Protein AF-A5FI92-F1 (afdb_monomer_lite)

Structure (mmCIF, N/CA/C/O backbone):
data_AF-A5FI92-F1
#
_entry.id   AF-A5FI92-F1
#
loop_
_atom_site.group_PDB
_atom_site.id
_atom_site.type_symbol
_atom_site.label_atom_id
_atom_site.label_alt_id
_atom_site.label_comp_id
_atom_site.label_asym_id
_atom_site.label_entity_id
_atom_site.label_seq_id
_atom_site.pdbx_PDB_ins_code
_atom_site.Cartn_x
_atom_site.Cartn_y
_atom_site.Cartn_z
_atom_site.occupancy
_atom_site.B_iso_or_equiv
_atom_site.auth_seq_id
_atom_site.auth_comp_id
_atom_site.auth_asym_id
_atom_site.auth_atom_id
_atom_site.pdbx_PDB_model_num
ATOM 1 N N . MET A 1 1 ? -19.859 31.439 92.663 1.00 49.75 1 MET A N 1
ATOM 2 C CA . MET A 1 1 ? -21.192 30.854 92.407 1.00 49.75 1 MET A CA 1
ATOM 3 C C . MET A 1 1 ? -21.751 30.346 93.725 1.00 49.75 1 MET A C 1
ATOM 5 O O . MET A 1 1 ? -21.109 29.515 94.350 1.00 49.75 1 MET A O 1
ATOM 9 N N . SER A 1 2 ? -22.878 30.899 94.180 1.00 52.34 2 SER A N 1
ATOM 10 C CA . S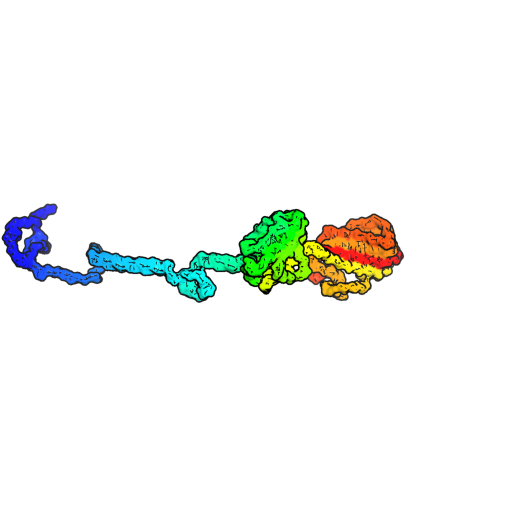ER A 1 2 ? -23.579 30.424 95.381 1.00 52.34 2 SER A CA 1
ATOM 11 C C . SER A 1 2 ? -24.293 29.112 95.050 1.00 52.34 2 SER A C 1
ATOM 13 O O . SER A 1 2 ? -25.194 29.095 94.217 1.00 52.34 2 SER A O 1
ATOM 15 N N . THR A 1 3 ? -23.882 28.008 95.669 1.00 50.97 3 THR A N 1
ATOM 16 C CA . THR A 1 3 ? -24.432 26.656 95.450 1.00 50.97 3 THR A CA 1
ATOM 17 C C . THR A 1 3 ? -25.699 26.379 96.270 1.00 50.97 3 THR A C 1
ATOM 19 O O . THR A 1 3 ? -26.139 25.235 96.366 1.00 50.97 3 THR A O 1
ATOM 22 N N . ASN A 1 4 ? -26.307 27.414 96.856 1.00 60.47 4 ASN A N 1
ATOM 23 C CA . ASN A 1 4 ? -27.417 27.256 97.799 1.00 60.47 4 ASN A CA 1
ATOM 24 C C . ASN A 1 4 ? -28.783 26.994 97.148 1.00 60.47 4 ASN A C 1
ATOM 26 O O . ASN A 1 4 ? -29.695 26.585 97.856 1.00 60.47 4 ASN A O 1
ATOM 30 N N . HIS A 1 5 ? -28.933 27.187 95.835 1.00 58.12 5 HIS A N 1
ATOM 31 C CA . HIS A 1 5 ? -30.248 27.151 95.174 1.00 58.12 5 HIS A CA 1
ATOM 32 C C . HIS A 1 5 ? -30.586 25.792 94.529 1.00 58.12 5 HIS A C 1
ATOM 34 O O . HIS A 1 5 ? -31.739 25.546 94.214 1.00 58.12 5 HIS A O 1
ATOM 40 N N . ASN A 1 6 ? -29.615 24.872 94.409 1.00 57.06 6 ASN A N 1
ATOM 41 C CA . ASN A 1 6 ? -29.772 23.596 93.688 1.00 57.06 6 ASN A CA 1
ATOM 42 C C . ASN A 1 6 ? -29.406 22.359 94.528 1.00 57.06 6 ASN A C 1
ATOM 44 O O . ASN A 1 6 ? -28.838 21.395 94.015 1.00 57.06 6 ASN A O 1
ATOM 48 N N . ARG A 1 7 ? -29.680 22.366 95.838 1.00 67.44 7 ARG A N 1
ATOM 49 C CA . ARG A 1 7 ? -29.579 21.142 96.650 1.00 67.44 7 ARG A CA 1
ATOM 50 C C . ARG A 1 7 ? -30.972 20.546 96.790 1.00 67.44 7 ARG A C 1
ATOM 52 O O . ARG A 1 7 ? -31.772 21.072 97.553 1.00 67.44 7 ARG A O 1
ATOM 59 N N . ILE A 1 8 ? -31.223 19.449 96.076 1.00 68.31 8 ILE A N 1
ATOM 60 C CA . ILE A 1 8 ? -32.364 18.568 96.347 1.00 68.31 8 ILE A CA 1
ATOM 61 C C . ILE A 1 8 ? -32.234 18.133 97.807 1.00 68.31 8 ILE A C 1
ATOM 63 O O . ILE A 1 8 ? -31.237 17.499 98.173 1.00 68.31 8 ILE A O 1
ATOM 67 N N . LYS A 1 9 ? -33.182 18.511 98.667 1.00 69.56 9 LYS A N 1
ATOM 68 C CA . LYS A 1 9 ? -33.216 17.960 100.021 1.00 69.56 9 LYS A CA 1
ATOM 69 C C . LYS A 1 9 ? -33.786 16.554 99.912 1.00 69.56 9 LYS A C 1
ATOM 71 O O . LYS A 1 9 ? -34.674 16.296 99.110 1.00 69.56 9 LYS A O 1
ATOM 76 N N . VAL A 1 10 ? -33.299 15.636 100.740 1.00 68.44 10 VAL A N 1
ATOM 77 C CA . VAL A 1 10 ? -33.838 14.265 100.798 1.00 68.44 10 VAL A CA 1
ATOM 78 C C . VAL A 1 10 ? -35.353 14.290 101.058 1.00 68.44 10 VAL A C 1
ATOM 80 O O . VAL A 1 10 ? -36.089 13.544 100.427 1.00 68.44 10 VAL A O 1
ATOM 83 N N . ALA A 1 11 ? -35.825 15.250 101.859 1.00 68.44 11 ALA A N 1
ATOM 84 C CA . ALA A 1 11 ? -37.247 15.492 102.095 1.00 68.44 11 ALA A CA 1
ATOM 85 C C . ALA A 1 11 ? -38.051 15.813 100.817 1.00 68.44 11 ALA A C 1
ATOM 87 O O . ALA A 1 11 ? -39.217 15.443 100.730 1.00 68.44 11 ALA A O 1
ATOM 88 N N . ASP A 1 12 ? -37.442 16.446 99.809 1.00 64.50 12 ASP A N 1
ATOM 89 C CA . ASP A 1 12 ? -38.112 16.763 98.541 1.00 64.50 12 ASP A CA 1
ATOM 90 C C . ASP A 1 12 ? -38.317 15.496 97.686 1.00 64.50 12 ASP A C 1
ATOM 92 O O . ASP A 1 12 ? -39.223 15.444 96.862 1.00 64.50 12 ASP A O 1
ATOM 96 N N . LEU A 1 13 ? -37.504 14.451 97.897 1.00 66.00 13 LEU A N 1
ATOM 97 C CA . LEU A 1 13 ? -37.630 13.144 97.234 1.00 66.00 13 LEU A CA 1
ATOM 98 C C . LEU A 1 13 ? -38.564 12.181 97.982 1.00 66.00 13 LEU A C 1
ATOM 100 O O . LEU A 1 13 ? -39.085 11.241 97.384 1.00 66.00 13 LEU A O 1
ATOM 104 N N . GLU A 1 14 ? -38.772 12.399 99.282 1.00 68.56 14 GLU A N 1
ATOM 105 C CA . GLU A 1 14 ? -39.635 11.566 100.131 1.00 68.56 14 GLU A CA 1
ATOM 106 C C . GLU A 1 14 ? -41.130 11.878 99.946 1.00 68.56 14 GLU A C 1
ATOM 108 O O . GLU A 1 14 ? -41.978 11.029 100.223 1.00 68.56 14 GLU A O 1
ATOM 113 N N . VAL A 1 15 ? -41.469 13.058 99.412 1.00 68.06 15 VAL A N 1
ATOM 114 C CA . VAL A 1 15 ? -42.846 13.449 99.073 1.00 68.06 15 VAL A CA 1
ATOM 115 C C . VAL A 1 15 ? -43.090 13.234 97.579 1.00 68.06 15 VAL A C 1
ATOM 117 O O . VAL A 1 15 ? -43.229 14.174 96.800 1.00 68.06 15 VAL A O 1
ATOM 120 N N . ASN A 1 16 ? -43.127 11.972 97.156 1.00 67.81 16 ASN A N 1
ATOM 121 C CA . ASN A 1 16 ? -43.501 11.631 95.786 1.00 67.81 16 ASN A CA 1
ATOM 122 C C . ASN A 1 16 ? -44.958 12.060 95.517 1.00 67.81 16 ASN A C 1
ATOM 124 O O . ASN A 1 16 ? -45.885 11.512 96.118 1.00 67.81 16 ASN A O 1
ATOM 128 N N . GLN A 1 17 ? -45.167 13.034 94.625 1.00 78.25 17 GLN A N 1
ATOM 129 C CA . GLN A 1 17 ? -46.496 13.374 94.115 1.00 78.25 17 GLN A CA 1
ATOM 130 C C . GLN A 1 17 ? -46.725 12.652 92.778 1.00 78.25 17 GLN A C 1
ATOM 132 O O . GLN A 1 17 ? -45.989 12.916 91.824 1.00 78.25 17 GLN A O 1
ATOM 137 N N . PRO A 1 18 ? -47.733 11.763 92.677 1.00 82.56 18 PRO A N 1
ATOM 138 C CA . PRO A 1 18 ? -48.053 11.113 91.412 1.00 82.56 18 PRO A CA 1
ATOM 139 C C . PRO A 1 18 ? -48.392 12.152 90.334 1.00 82.56 18 PRO A C 1
ATOM 141 O O . PRO A 1 18 ? -48.960 13.202 90.626 1.00 82.56 18 PRO A O 1
ATOM 144 N N . ASP A 1 19 ? -48.017 11.847 89.090 1.00 85.25 19 ASP A N 1
ATOM 145 C CA . ASP A 1 19 ? -48.238 12.670 87.890 1.00 85.25 19 ASP A CA 1
ATOM 146 C C . ASP A 1 19 ? -47.567 14.055 87.876 1.00 85.25 19 ASP A C 1
ATOM 148 O O . ASP A 1 19 ? -47.876 14.890 87.020 1.00 85.25 19 ASP A O 1
ATOM 152 N N . LYS A 1 20 ? -46.592 14.294 88.760 1.00 86.88 20 LYS A N 1
ATOM 153 C CA . LYS A 1 20 ? -45.752 15.496 88.736 1.00 86.88 20 LYS A CA 1
ATOM 154 C C . LYS A 1 20 ? -44.289 15.164 88.488 1.00 86.88 20 LYS A C 1
ATOM 156 O O . LYS A 1 20 ? -43.804 14.088 88.826 1.00 86.88 20 LYS A O 1
ATOM 161 N N . ILE A 1 21 ? -43.576 16.116 87.901 1.00 83.88 21 ILE A N 1
ATOM 162 C CA . ILE A 1 21 ? -42.136 16.051 87.674 1.00 83.88 21 ILE A CA 1
ATOM 163 C C . ILE A 1 21 ? -41.455 17.253 88.319 1.00 83.88 21 ILE A C 1
ATOM 165 O O . ILE A 1 21 ? -41.995 18.359 88.342 1.00 83.88 21 ILE A O 1
ATOM 169 N N . LEU A 1 22 ? -40.258 17.033 88.852 1.00 83.62 22 LEU A N 1
ATOM 170 C CA . LEU A 1 22 ? -39.441 18.109 89.388 1.00 83.62 22 LEU A CA 1
ATOM 171 C C . LEU A 1 22 ? -38.834 18.904 88.225 1.00 83.62 22 LEU A C 1
ATOM 173 O O . LEU A 1 22 ? -38.128 18.353 87.380 1.00 83.62 22 LEU A O 1
ATOM 177 N N . THR A 1 23 ? -39.114 20.199 88.180 1.00 81.56 23 THR A N 1
ATOM 178 C CA . THR A 1 23 ? -38.634 21.130 87.152 1.00 81.56 23 THR A CA 1
ATOM 179 C C . THR A 1 23 ? -38.019 22.355 87.814 1.00 81.56 23 THR A C 1
ATOM 181 O O . THR A 1 23 ? -38.345 22.667 88.954 1.00 81.56 23 THR A O 1
ATOM 184 N N . THR A 1 24 ? -37.129 23.063 87.126 1.00 80.25 24 THR A N 1
ATOM 185 C CA . THR A 1 24 ? -36.569 24.320 87.637 1.00 80.25 24 THR A CA 1
ATOM 186 C C . THR A 1 24 ? -37.457 25.490 87.216 1.00 80.25 24 THR A C 1
ATOM 188 O O . THR A 1 24 ? -37.736 25.652 86.028 1.00 80.25 24 THR A O 1
ATOM 191 N N . ASN A 1 25 ? -37.906 26.304 88.169 1.00 79.94 25 ASN A N 1
ATOM 192 C CA . ASN A 1 25 ? -38.708 27.492 87.894 1.00 79.94 25 ASN A CA 1
ATOM 193 C C . ASN A 1 25 ? -37.842 28.657 87.364 1.00 79.94 25 ASN A C 1
ATOM 195 O O . ASN A 1 25 ? -36.614 28.574 87.291 1.00 79.94 25 ASN A O 1
ATOM 199 N N . SER A 1 26 ? -38.472 29.780 87.006 1.00 81.12 26 SER A N 1
ATOM 200 C CA . SER A 1 26 ? -37.779 30.967 86.475 1.00 81.12 26 SER A CA 1
ATOM 201 C C . SER A 1 26 ? -36.778 31.606 87.444 1.00 81.12 26 SER A C 1
ATOM 203 O O . SER A 1 26 ? -35.915 32.365 87.010 1.00 81.12 26 SER A O 1
ATOM 205 N N . ASN A 1 27 ? -36.883 31.308 88.741 1.00 79.94 27 ASN A N 1
ATOM 206 C CA . ASN A 1 27 ? -35.978 31.800 89.778 1.00 79.94 27 ASN A CA 1
ATOM 207 C C . ASN A 1 27 ? -34.805 30.837 90.030 1.00 79.94 27 ASN A C 1
ATOM 209 O O . ASN A 1 27 ? -33.934 31.136 90.845 1.00 79.94 27 ASN A O 1
ATOM 213 N N . GLY A 1 28 ? -34.756 29.698 89.327 1.00 75.62 28 GLY A N 1
ATOM 214 C CA . GLY A 1 28 ? -33.713 28.691 89.493 1.00 75.62 28 GLY A CA 1
ATOM 215 C C . GLY A 1 28 ? -33.967 27.699 90.631 1.00 75.62 28 GLY A C 1
ATOM 216 O O . GLY A 1 28 ? -33.054 26.954 90.969 1.00 75.62 28 GLY A O 1
ATOM 217 N N . GLU A 1 29 ? -35.164 27.676 91.222 1.00 78.69 29 GLU A N 1
ATOM 218 C CA . GLU A 1 29 ? -35.531 26.751 92.302 1.00 78.69 29 GLU A CA 1
ATOM 219 C C . GLU A 1 29 ? -36.251 25.516 91.745 1.00 78.69 29 GLU A C 1
ATOM 221 O O . GLU A 1 29 ? -36.887 25.580 90.692 1.00 78.69 29 GLU A O 1
ATOM 226 N N . LEU A 1 30 ? -36.160 24.383 92.443 1.00 81.44 30 LEU A N 1
ATOM 227 C CA . LEU A 1 30 ? -36.853 23.151 92.062 1.00 81.44 30 LEU A CA 1
ATOM 228 C C . LEU A 1 30 ? -38.308 23.186 92.544 1.00 81.44 30 LEU A C 1
ATOM 230 O O . LEU A 1 30 ? -38.557 23.390 93.729 1.00 81.44 30 LEU A O 1
ATOM 234 N N . ASP A 1 31 ? -39.249 22.957 91.630 1.00 83.00 31 ASP A N 1
ATOM 235 C CA . ASP A 1 31 ? -40.689 22.921 91.893 1.00 83.00 31 ASP A CA 1
ATOM 236 C C . ASP A 1 31 ? -41.354 21.750 91.144 1.00 83.00 31 ASP A C 1
ATOM 238 O O . ASP A 1 31 ? -40.891 21.322 90.078 1.00 83.00 31 ASP A O 1
ATOM 242 N N . PHE A 1 32 ? -42.436 21.208 91.706 1.00 86.62 32 PHE A N 1
ATOM 243 C CA . PHE A 1 32 ? -43.179 20.090 91.126 1.00 86.62 32 PHE A CA 1
ATOM 244 C C . PHE A 1 32 ? -44.229 20.591 90.133 1.00 86.62 32 PHE A C 1
ATOM 246 O O . PHE A 1 32 ? -45.279 21.107 90.518 1.00 86.62 32 PHE A O 1
ATOM 253 N N . THR A 1 33 ? -43.989 20.345 88.848 1.00 83.50 33 THR A N 1
ATOM 254 C CA . THR A 1 33 ? -44.919 20.693 87.769 1.00 83.50 33 THR A CA 1
ATOM 255 C C . THR A 1 33 ? -45.720 19.468 87.338 1.00 83.50 33 THR A C 1
ATOM 257 O O . THR A 1 33 ? -45.173 18.375 87.203 1.00 83.50 33 THR A O 1
ATOM 260 N N . ASP A 1 34 ? -47.020 19.641 87.089 1.00 86.62 34 ASP A N 1
ATOM 261 C CA . ASP A 1 34 ? -47.859 18.596 86.490 1.00 86.62 34 ASP A CA 1
ATOM 262 C C . ASP A 1 34 ? -47.278 18.109 85.159 1.00 86.62 34 ASP A C 1
ATOM 264 O O . ASP A 1 34 ? -46.980 18.908 84.268 1.00 86.62 34 ASP A O 1
ATOM 268 N N . ILE A 1 35 ? -47.203 16.788 84.977 1.00 83.19 35 ILE A N 1
ATOM 269 C CA . ILE A 1 35 ? -46.682 16.167 83.750 1.00 83.19 35 ILE A CA 1
ATOM 270 C C . ILE A 1 35 ? -47.473 16.607 82.507 1.00 83.19 35 ILE A C 1
ATOM 272 O O . ILE A 1 35 ? -46.924 16.717 81.415 1.00 83.19 35 ILE A O 1
ATOM 276 N N . LYS A 1 36 ? -48.757 16.945 82.693 1.00 81.88 36 LYS A N 1
ATOM 277 C CA . LYS A 1 36 ? -49.659 17.469 81.653 1.00 81.88 36 LYS A CA 1
ATOM 278 C C . LYS A 1 36 ? -49.278 18.872 81.172 1.00 81.88 36 LYS A C 1
ATOM 280 O O . LYS A 1 36 ? -49.641 19.244 80.060 1.00 81.88 36 LYS A O 1
ATOM 285 N N . ASN A 1 37 ? -48.560 19.639 81.994 1.00 76.62 37 ASN A N 1
ATOM 286 C CA . ASN A 1 37 ? -48.107 20.992 81.672 1.00 76.62 37 ASN A CA 1
ATOM 287 C C . ASN A 1 37 ? -46.740 21.011 80.979 1.00 76.62 37 ASN A C 1
ATOM 289 O O . ASN A 1 37 ? -46.311 22.078 80.533 1.00 76.62 37 ASN A O 1
ATOM 293 N N . ILE A 1 38 ? -46.075 19.856 80.829 1.00 75.44 38 ILE A N 1
ATOM 294 C CA . ILE A 1 38 ? -44.949 19.737 79.904 1.00 75.44 38 ILE A CA 1
ATOM 295 C C . ILE A 1 38 ? -45.525 19.896 78.498 1.00 75.44 38 ILE A C 1
ATOM 297 O O . ILE A 1 38 ? -46.011 18.949 77.879 1.00 75.44 38 ILE A O 1
ATOM 301 N N . LYS A 1 39 ? -45.486 21.129 77.990 1.00 65.25 39 LYS A N 1
ATOM 302 C CA . LYS A 1 39 ? -45.693 21.391 76.572 1.00 65.25 39 LYS A CA 1
ATOM 303 C C . LYS A 1 39 ? -44.574 20.659 75.843 1.00 65.25 39 LYS A C 1
ATOM 305 O O . LYS A 1 39 ? -43.438 21.124 75.831 1.00 65.25 39 LYS A O 1
ATOM 310 N N . ALA A 1 40 ? -44.881 19.512 75.245 1.00 60.69 40 ALA A N 1
ATOM 311 C CA . ALA A 1 40 ? -44.093 19.046 74.120 1.00 60.69 40 ALA A CA 1
ATOM 312 C C . ALA A 1 40 ? -44.201 20.168 73.086 1.00 60.69 40 ALA A C 1
ATOM 314 O O . ALA A 1 40 ? -45.275 20.357 72.513 1.00 60.69 40 ALA A O 1
ATOM 315 N N . GLU A 1 41 ? -43.158 20.993 72.946 1.00 59.12 41 GLU A N 1
ATOM 316 C CA . GLU A 1 41 ? -43.099 21.974 71.867 1.00 59.12 41 GLU A CA 1
ATOM 317 C C . GLU A 1 41 ? -43.480 21.225 70.593 1.00 59.12 41 GLU A C 1
ATOM 319 O O . GLU A 1 41 ? -42.879 20.194 70.278 1.00 59.12 41 GLU A O 1
ATOM 324 N N . SER A 1 42 ? -44.565 21.655 69.944 1.00 52.03 42 SER A N 1
ATOM 325 C CA . SER A 1 42 ? -45.081 21.010 68.747 1.00 52.03 42 SER A CA 1
ATOM 326 C C . SER A 1 42 ? -43.964 21.029 67.714 1.00 52.03 42 SER A C 1
ATOM 328 O O . SER A 1 42 ? -43.657 22.072 67.138 1.00 52.03 42 SER A O 1
ATOM 330 N N . TYR A 1 43 ? -43.308 19.884 67.569 1.00 48.94 43 TYR A N 1
ATOM 331 C CA . TYR A 1 43 ? -42.074 19.716 66.825 1.00 48.94 43 TYR A CA 1
ATOM 332 C C . TYR A 1 43 ? -42.406 19.765 65.333 1.00 48.94 43 TYR A C 1
ATOM 334 O O . TYR A 1 43 ? -42.587 18.735 64.685 1.00 48.94 43 TYR A O 1
ATOM 342 N N . ASN A 1 44 ? -42.553 20.967 64.778 1.00 56.56 44 ASN A N 1
ATOM 343 C CA . ASN A 1 44 ? -42.595 21.132 63.335 1.00 56.56 44 ASN A CA 1
ATOM 344 C C . ASN A 1 44 ? -41.162 20.963 62.840 1.00 56.56 44 ASN A C 1
ATOM 346 O O . ASN A 1 44 ? -40.360 21.889 62.909 1.00 56.56 44 ASN A O 1
ATOM 350 N N . GLY A 1 45 ? -40.842 19.769 62.334 1.00 56.12 45 GLY A N 1
ATOM 351 C CA . GLY A 1 45 ? -39.531 19.404 61.778 1.00 56.12 45 GLY A CA 1
ATOM 352 C C . GLY A 1 45 ? -39.085 20.219 60.551 1.00 56.12 45 GLY A C 1
ATOM 353 O O . GLY A 1 45 ? -38.189 19.784 59.836 1.00 56.12 45 GLY A O 1
ATOM 354 N N . LEU A 1 46 ? -39.692 21.385 60.315 1.00 55.53 46 LEU A N 1
ATOM 355 C CA . LEU A 1 46 ? -39.390 22.344 59.256 1.00 55.53 46 LEU A CA 1
ATOM 356 C C . LEU A 1 46 ? -39.194 23.786 59.773 1.00 55.53 46 LEU A C 1
ATOM 358 O O . LEU A 1 46 ? -38.889 24.657 58.965 1.00 55.53 46 LEU A O 1
ATOM 362 N N . ASP A 1 47 ? -39.339 24.062 61.076 1.00 53.81 47 ASP A N 1
ATOM 363 C CA . ASP A 1 47 ? -39.219 25.423 61.624 1.00 53.81 47 ASP A CA 1
ATOM 364 C C . ASP A 1 47 ? -37.810 25.674 62.199 1.00 53.81 47 ASP A C 1
ATOM 366 O O . ASP A 1 47 ? -37.570 25.590 63.404 1.00 53.81 47 ASP A O 1
ATOM 370 N N . TYR A 1 48 ? -36.835 25.903 61.311 1.00 55.78 48 TYR A N 1
ATOM 371 C CA . TYR A 1 48 ? -35.423 26.109 61.674 1.00 55.78 48 TYR A CA 1
ATOM 372 C C . TYR A 1 48 ? -34.800 27.322 60.974 1.00 55.78 48 TYR A C 1
ATOM 374 O O . TYR A 1 48 ? -33.781 27.214 60.297 1.00 55.78 48 TYR A O 1
ATOM 382 N N . THR A 1 49 ? -35.375 28.508 61.166 1.00 56.25 49 THR A N 1
ATOM 383 C CA . THR A 1 49 ? -34.717 29.777 60.796 1.00 56.25 49 THR A CA 1
ATOM 384 C C . THR A 1 49 ? -33.764 30.310 61.877 1.00 56.25 49 THR A C 1
ATOM 386 O O . THR A 1 49 ? -33.167 31.367 61.695 1.00 56.25 49 THR A O 1
ATOM 389 N N . LEU A 1 50 ? -33.585 29.595 62.996 1.00 55.69 50 LEU A N 1
ATOM 390 C CA . LEU A 1 50 ? -32.698 29.987 64.097 1.00 55.69 50 LEU A CA 1
ATOM 391 C C . LEU A 1 50 ? -31.348 29.259 64.025 1.00 55.69 50 LEU A C 1
ATOM 393 O O . LEU A 1 50 ? -31.265 28.050 64.251 1.00 55.69 50 LEU A O 1
ATOM 397 N N . GLU A 1 51 ? -30.287 30.018 63.748 1.00 58.06 51 GLU A N 1
ATOM 398 C CA . GLU A 1 51 ? -28.899 29.549 63.778 1.00 58.06 51 GLU A CA 1
ATOM 399 C C . GLU A 1 51 ? -28.508 29.027 65.178 1.00 58.06 51 GLU A C 1
ATOM 401 O O . GLU A 1 51 ? -28.869 29.607 66.202 1.00 58.06 51 GLU A O 1
ATOM 406 N N . GLY A 1 52 ? -27.751 27.922 65.234 1.00 60.59 52 GLY A N 1
ATOM 407 C CA . GLY A 1 52 ? -27.139 27.409 66.471 1.00 60.59 52 GLY A CA 1
ATOM 408 C C . GLY A 1 52 ? -27.832 26.222 67.154 1.00 60.59 52 GLY A C 1
ATOM 409 O O . GLY A 1 52 ? -27.282 25.689 68.118 1.00 60.59 52 GLY A O 1
ATOM 410 N N . LYS A 1 53 ? -28.987 25.743 66.666 1.00 64.69 53 LYS A N 1
ATOM 411 C CA . LYS A 1 53 ? -29.549 24.456 67.124 1.00 64.69 53 LYS A CA 1
ATOM 412 C C . LYS A 1 53 ? -28.856 23.285 66.413 1.00 64.69 53 LYS A C 1
ATOM 414 O O . LYS A 1 53 ? -28.807 23.239 65.187 1.00 64.69 53 LYS A O 1
ATOM 419 N N . ALA A 1 54 ? -28.322 22.337 67.186 1.00 68.75 54 ALA A N 1
ATOM 420 C CA . ALA A 1 54 ? -27.765 21.095 66.650 1.00 68.75 54 ALA A CA 1
ATOM 421 C C . ALA A 1 54 ? -28.881 20.220 66.051 1.00 68.75 54 ALA A C 1
ATOM 423 O O . ALA A 1 54 ? -29.962 20.118 66.632 1.00 68.75 54 ALA A O 1
ATOM 424 N N . LEU A 1 55 ? -28.608 19.592 64.903 1.00 74.00 55 LEU A N 1
ATOM 425 C CA . LEU A 1 55 ? -29.523 18.649 64.254 1.00 74.00 55 LEU A CA 1
ATOM 426 C C . LEU A 1 55 ? -29.801 17.457 65.173 1.00 74.00 55 LEU A C 1
ATOM 428 O O . LEU A 1 55 ? -28.875 16.898 65.767 1.00 74.00 55 LEU A O 1
ATOM 432 N N . ASP A 1 56 ? -31.059 17.029 65.245 1.00 75.88 56 ASP A N 1
ATOM 433 C CA . ASP A 1 56 ? -31.388 15.772 65.906 1.00 75.88 56 ASP A CA 1
ATOM 434 C C . ASP A 1 56 ? -31.017 14.555 65.028 1.00 75.88 56 ASP A C 1
ATOM 436 O O . ASP A 1 56 ? -30.738 14.656 63.827 1.00 75.88 56 ASP A O 1
ATOM 440 N N . ALA A 1 57 ? -31.017 13.362 65.629 1.00 80.06 57 ALA A N 1
ATOM 441 C CA . ALA A 1 57 ? -30.639 12.127 64.939 1.00 80.06 57 ALA A CA 1
ATOM 442 C C . ALA A 1 57 ? -31.568 11.756 63.762 1.00 80.06 57 ALA A C 1
ATOM 444 O O . ALA A 1 57 ? -31.119 11.130 62.799 1.00 80.06 57 ALA A O 1
ATOM 445 N N . ARG A 1 58 ? -32.854 12.130 63.809 1.00 79.50 58 ARG A N 1
ATOM 446 C CA . ARG A 1 58 ? -33.822 11.848 62.734 1.00 79.50 58 ARG A CA 1
ATOM 447 C C . ARG A 1 58 ? -33.546 12.742 61.529 1.00 79.50 58 ARG A C 1
ATOM 449 O O . ARG A 1 58 ? -33.559 12.259 60.398 1.00 79.50 58 ARG A O 1
ATOM 456 N N . GLN A 1 59 ? -33.238 14.012 61.776 1.00 77.88 59 GLN A N 1
ATOM 457 C CA . GLN A 1 59 ? -32.862 14.979 60.747 1.00 77.88 59 GLN A CA 1
ATOM 458 C C . GLN A 1 59 ? -31.533 14.612 60.092 1.00 77.88 59 GLN A C 1
ATOM 460 O O . GLN A 1 59 ? -31.436 14.589 58.865 1.00 77.88 59 GLN A O 1
ATOM 465 N N . GLY A 1 60 ? -30.532 14.251 60.903 1.00 84.94 60 GLY A N 1
ATOM 466 C CA . GLY A 1 60 ? -29.245 13.769 60.403 1.00 84.94 60 GLY A CA 1
ATOM 467 C C . GLY A 1 60 ? -29.406 12.555 59.485 1.00 84.94 60 GLY A C 1
ATOM 468 O O . GLY A 1 60 ? -28.795 12.503 58.419 1.00 84.94 60 GLY A O 1
ATOM 469 N N . LYS A 1 61 ? -30.299 11.621 59.842 1.00 87.25 61 LYS A N 1
ATOM 470 C CA . LYS A 1 61 ? -30.625 10.466 58.998 1.00 87.25 61 LYS A CA 1
ATOM 471 C C . LYS A 1 61 ? -31.298 10.873 57.682 1.00 87.25 61 LYS A C 1
ATOM 473 O O . LYS A 1 61 ? -30.858 10.427 56.631 1.00 87.25 61 LYS A O 1
ATOM 478 N N . ALA A 1 62 ? -32.321 11.729 57.713 1.00 86.06 62 ALA A N 1
ATOM 479 C CA . ALA A 1 62 ? -33.032 12.154 56.501 1.00 86.06 62 ALA A CA 1
ATOM 480 C C . ALA A 1 62 ? -32.126 12.914 55.511 1.00 86.06 62 ALA A C 1
ATOM 482 O O . ALA A 1 62 ? -32.210 12.712 54.295 1.00 86.06 62 ALA A O 1
ATOM 483 N N . LEU A 1 63 ? -31.225 13.756 56.030 1.00 89.12 63 LEU A N 1
ATOM 484 C CA . LEU A 1 63 ? -30.216 14.448 55.225 1.00 89.12 63 LEU A CA 1
ATOM 485 C C . LEU A 1 63 ? -29.204 13.469 54.627 1.00 89.12 63 LEU A C 1
ATOM 487 O O . LEU A 1 63 ? -28.885 13.572 53.443 1.00 89.12 63 LEU A O 1
ATOM 491 N N . LYS A 1 64 ? -28.734 12.497 55.417 1.00 92.75 64 LYS A N 1
ATOM 492 C CA . LYS A 1 64 ? -27.823 11.451 54.942 1.00 92.75 64 LYS A CA 1
ATOM 493 C C . LYS A 1 64 ? -28.457 10.604 53.838 1.00 92.75 64 LYS A C 1
ATOM 495 O O . LYS A 1 64 ? -27.825 10.417 52.805 1.00 92.75 64 LYS A O 1
ATOM 500 N N . ASP A 1 65 ? -29.706 10.179 54.020 1.00 93.75 65 ASP A N 1
ATOM 501 C CA . ASP A 1 65 ? -30.454 9.400 53.027 1.00 93.75 65 ASP A CA 1
ATOM 502 C C . ASP A 1 65 ? -30.619 10.197 51.712 1.00 93.75 65 ASP A C 1
ATOM 504 O O . ASP A 1 65 ? -30.447 9.654 50.619 1.00 93.75 65 ASP A O 1
ATOM 508 N N . SER A 1 66 ? -30.883 11.508 51.801 1.00 94.25 66 SER A N 1
ATOM 509 C CA . SER A 1 66 ? -30.979 12.392 50.626 1.00 94.25 66 SER A CA 1
ATOM 510 C C . SER A 1 66 ? -29.635 12.570 49.913 1.00 94.25 66 SER A C 1
ATOM 512 O O . SER A 1 66 ? -29.575 12.535 48.683 1.00 94.25 66 SER A O 1
ATOM 514 N N . LEU A 1 67 ? -28.550 12.734 50.676 1.00 93.69 67 LEU A N 1
ATOM 515 C CA . LEU A 1 67 ? -27.195 12.871 50.142 1.00 93.69 67 LEU A CA 1
ATOM 516 C C . LEU A 1 67 ? -26.726 11.583 49.454 1.00 93.69 67 LEU A C 1
ATOM 518 O O . LEU A 1 67 ? -26.150 11.641 48.369 1.00 93.69 67 LEU A O 1
ATOM 522 N N . ASP A 1 68 ? -27.005 10.426 50.053 1.00 94.12 68 ASP A N 1
ATOM 523 C CA . ASP A 1 68 ? -26.676 9.122 49.476 1.00 94.12 68 ASP A CA 1
ATOM 524 C C . ASP A 1 68 ? -27.421 8.897 48.156 1.00 94.12 68 ASP A C 1
ATOM 526 O O . ASP A 1 68 ? -26.821 8.458 47.174 1.00 94.12 68 ASP A O 1
ATOM 530 N N . ASN A 1 69 ? -28.703 9.269 48.097 1.00 93.25 69 ASN A N 1
ATOM 531 C CA . ASN A 1 69 ? -29.505 9.178 46.878 1.00 93.25 69 ASN A CA 1
ATOM 532 C C . ASN A 1 69 ? -28.959 10.098 45.766 1.00 93.25 69 ASN A C 1
ATOM 534 O O . ASN A 1 69 ? -28.784 9.669 44.625 1.00 93.25 69 ASN A O 1
ATOM 538 N N . LEU A 1 70 ? -28.602 11.346 46.094 1.00 89.56 70 LEU A N 1
ATOM 539 C CA . LEU A 1 70 ? -27.968 12.265 45.138 1.00 89.56 70 LEU A CA 1
ATOM 540 C C . LEU A 1 70 ? -26.632 11.724 44.613 1.00 89.56 70 LEU A C 1
ATOM 542 O O . LEU A 1 70 ? -26.402 11.744 43.403 1.00 89.56 70 LEU A O 1
ATOM 546 N N . ASN A 1 71 ? -25.784 11.201 45.500 1.00 87.25 71 ASN A N 1
ATOM 547 C CA . ASN A 1 71 ? -24.491 10.633 45.121 1.00 87.25 71 ASN A CA 1
ATOM 548 C C . ASN A 1 71 ? -24.644 9.379 44.247 1.00 87.25 71 ASN A C 1
ATOM 550 O O . ASN A 1 71 ? -23.907 9.233 43.273 1.00 87.25 71 ASN A O 1
ATOM 554 N N . SER A 1 72 ? -25.617 8.506 44.536 1.00 84.69 72 SER A N 1
ATOM 555 C CA . SER A 1 72 ? -25.919 7.340 43.691 1.00 84.69 72 SER A CA 1
ATOM 556 C C . SER A 1 72 ? -26.325 7.770 42.278 1.00 84.69 72 SER A C 1
ATOM 558 O O . SER A 1 72 ? -25.736 7.320 41.297 1.00 84.69 72 SER A O 1
ATOM 560 N N . ASN A 1 73 ? -27.254 8.726 42.171 1.00 80.69 73 ASN A N 1
ATOM 561 C CA . ASN A 1 73 ? -27.726 9.239 40.882 1.00 80.69 73 ASN A CA 1
ATOM 562 C C . ASN A 1 73 ? -26.621 9.936 40.069 1.00 80.69 73 ASN A C 1
ATOM 564 O O . ASN A 1 73 ? -26.618 9.863 38.838 1.00 80.69 73 ASN A O 1
ATOM 568 N N . LEU A 1 74 ? -25.694 10.639 40.729 1.00 77.62 74 LEU A N 1
ATOM 569 C CA . LEU A 1 74 ? -24.575 11.308 40.062 1.00 77.62 74 LEU A CA 1
ATOM 570 C C . LEU A 1 74 ? -23.574 10.289 39.494 1.00 77.62 74 LEU A C 1
ATOM 572 O O . LEU A 1 74 ? -23.195 10.387 38.325 1.00 77.62 74 LEU A O 1
ATOM 576 N N . ASN A 1 75 ? -23.221 9.276 40.290 1.00 67.44 75 ASN A N 1
ATOM 577 C CA . ASN A 1 75 ? -22.288 8.218 39.896 1.00 67.44 75 ASN A CA 1
ATOM 578 C C . ASN A 1 75 ? -22.810 7.373 38.718 1.00 67.44 75 ASN A C 1
ATOM 580 O O . ASN A 1 75 ? -22.024 6.904 37.892 1.00 67.44 75 ASN A O 1
ATOM 584 N N . GLU A 1 76 ? -24.129 7.206 38.597 1.00 65.38 76 GLU A N 1
ATOM 585 C CA . GLU A 1 76 ? -24.753 6.483 37.481 1.00 65.38 76 GLU A CA 1
ATOM 586 C C . GLU A 1 76 ? -24.751 7.283 36.165 1.00 65.38 76 GLU A C 1
ATOM 588 O O . GLU A 1 76 ? -24.596 6.704 35.081 1.00 65.38 76 GLU A O 1
ATOM 593 N N . LYS A 1 77 ? -24.863 8.618 36.236 1.00 63.38 77 LYS A N 1
ATOM 594 C CA . LYS A 1 77 ? -24.906 9.490 35.049 1.00 63.38 77 LYS A CA 1
ATOM 595 C C . LYS A 1 77 ? -23.552 9.662 34.362 1.00 63.38 77 LYS A C 1
ATOM 597 O O . LYS A 1 77 ? -23.522 9.794 33.139 1.00 63.38 77 LYS A O 1
ATOM 602 N N . GLU A 1 78 ? -22.446 9.627 35.102 1.00 55.69 78 GLU A N 1
ATOM 603 C CA . GLU A 1 78 ? -21.112 9.844 34.520 1.00 55.69 78 GLU A CA 1
ATOM 604 C C . GLU A 1 78 ? -20.549 8.595 33.806 1.00 55.69 78 GLU A C 1
ATOM 606 O O . GLU A 1 78 ? -19.717 8.708 32.899 1.00 55.69 78 GLU A O 1
ATOM 611 N N . ASN A 1 79 ? -21.037 7.393 34.146 1.00 55.75 79 ASN A N 1
ATOM 612 C CA . ASN A 1 79 ? -20.421 6.147 33.681 1.00 55.75 79 ASN A CA 1
ATOM 613 C C . ASN A 1 79 ? -21.153 5.382 32.571 1.00 55.75 79 ASN A C 1
ATOM 615 O O . ASN A 1 79 ? -20.480 4.646 31.847 1.00 55.75 79 ASN A O 1
ATOM 619 N N . THR A 1 80 ? -22.459 5.574 32.355 1.00 58.38 80 THR A N 1
ATOM 620 C CA . THR A 1 80 ? -23.214 4.586 31.549 1.00 58.38 80 THR A CA 1
ATOM 621 C C . THR A 1 80 ? -24.056 5.164 30.412 1.00 58.38 80 THR A C 1
ATOM 623 O O . THR A 1 80 ? -24.270 4.474 29.422 1.00 58.38 80 THR A O 1
ATOM 626 N N . SER A 1 81 ? -24.526 6.412 30.486 1.00 56.19 81 SER A N 1
ATOM 627 C CA . SER A 1 81 ? -25.667 6.794 29.633 1.00 56.19 81 SER A CA 1
ATOM 628 C C . SER A 1 81 ? -25.327 7.130 28.176 1.00 56.19 81 SER A C 1
ATOM 630 O O . SER A 1 81 ? -26.154 6.883 27.307 1.00 56.19 81 SER A O 1
ATOM 632 N N . ASN A 1 82 ? -24.120 7.620 27.868 1.00 59.00 82 ASN A N 1
ATOM 633 C CA . ASN A 1 82 ? -23.868 8.199 26.539 1.00 59.00 82 ASN A CA 1
ATOM 634 C C . ASN A 1 82 ? -22.652 7.636 25.794 1.00 59.00 82 ASN A C 1
ATOM 636 O O . ASN A 1 82 ? -22.380 8.103 24.696 1.00 59.00 82 ASN A O 1
ATOM 640 N N . LYS A 1 83 ? -21.909 6.661 26.334 1.00 65.50 83 LYS A N 1
ATOM 641 C CA . LYS A 1 83 ? -20.714 6.116 25.660 1.00 65.50 83 LYS A CA 1
ATOM 642 C C . LYS A 1 83 ? -21.112 5.055 24.636 1.00 65.50 83 LYS A C 1
ATOM 644 O O . LYS A 1 83 ? -21.370 3.911 24.993 1.00 65.50 83 LYS A O 1
ATOM 649 N N . VAL A 1 84 ? -21.116 5.425 23.361 1.00 70.56 84 VAL A N 1
ATOM 650 C CA . VAL A 1 84 ? -21.361 4.496 22.245 1.00 70.56 84 VAL A CA 1
ATOM 651 C C . VAL A 1 84 ? -20.051 3.978 21.652 1.00 70.56 84 VAL A C 1
ATOM 653 O O . VAL A 1 84 ? -19.038 4.680 21.641 1.00 70.56 84 VAL A O 1
ATOM 656 N N . GLN A 1 85 ? -20.059 2.730 21.182 1.00 67.19 85 GLN A N 1
ATOM 657 C CA . GLN A 1 85 ? -18.919 2.131 20.474 1.00 67.19 85 GLN A CA 1
ATOM 658 C C . GLN A 1 85 ? -19.004 2.339 18.957 1.00 67.19 85 GLN A C 1
ATOM 660 O O . GLN A 1 85 ? -17.975 2.490 18.304 1.00 67.19 85 GLN A O 1
ATOM 665 N N . ASP A 1 86 ? -20.218 2.384 18.400 1.00 76.06 86 ASP A N 1
ATOM 666 C CA . ASP A 1 86 ? -20.436 2.561 16.964 1.00 76.06 86 ASP A CA 1
ATOM 667 C C . ASP A 1 86 ? -20.562 4.047 16.608 1.00 76.06 86 ASP A C 1
ATOM 669 O O . ASP A 1 86 ? -21.564 4.702 16.913 1.00 76.06 86 ASP A O 1
ATOM 673 N N . ILE A 1 87 ? -19.519 4.584 15.980 1.00 81.06 87 ILE A N 1
ATOM 674 C CA . ILE A 1 87 ? -19.452 5.990 15.574 1.00 81.06 87 ILE A CA 1
ATOM 675 C C . ILE A 1 87 ? -20.336 6.270 14.367 1.00 81.06 87 ILE A C 1
ATOM 677 O O . ILE A 1 87 ? -20.933 7.340 14.296 1.00 81.06 87 ILE A O 1
ATOM 681 N N . GLU A 1 88 ? -20.459 5.332 13.434 1.00 81.12 88 GLU A N 1
ATOM 682 C CA . GLU A 1 88 ? -21.114 5.603 12.156 1.00 81.12 88 GLU A CA 1
ATOM 683 C C . GLU A 1 88 ? -22.623 5.776 12.335 1.00 81.12 88 GLU A C 1
ATOM 685 O O . GLU A 1 88 ? -23.236 6.665 11.741 1.00 81.12 88 GLU A O 1
ATOM 690 N N . ILE A 1 89 ? -23.196 4.979 13.238 1.00 78.56 89 ILE A N 1
ATOM 691 C CA . ILE A 1 89 ? -24.600 5.070 13.641 1.00 78.56 89 ILE A CA 1
ATOM 692 C C . ILE A 1 89 ? -24.869 6.358 14.435 1.00 78.56 89 ILE A C 1
ATOM 694 O O . ILE A 1 89 ? -25.942 6.947 14.319 1.00 78.56 89 ILE A O 1
ATOM 698 N N . ASN A 1 90 ? -23.897 6.825 15.224 1.00 77.62 90 ASN A N 1
ATOM 699 C CA . ASN A 1 90 ? -24.100 7.899 16.201 1.00 77.62 90 ASN A CA 1
ATOM 700 C C . ASN A 1 90 ? -23.473 9.245 15.818 1.00 77.62 90 ASN A C 1
ATOM 702 O O . ASN A 1 90 ? -23.563 10.190 16.596 1.00 77.62 90 ASN A O 1
ATOM 706 N N . LYS A 1 91 ? -22.884 9.375 14.625 1.00 79.00 91 LYS A N 1
ATOM 707 C CA . LYS A 1 91 ? -22.181 10.593 14.175 1.00 79.00 91 LYS A CA 1
ATOM 708 C C . LYS A 1 91 ? -23.032 11.869 14.181 1.00 79.00 91 LYS A C 1
ATOM 710 O O . LYS A 1 91 ? -22.481 12.959 14.253 1.00 79.00 91 LYS A O 1
ATOM 715 N N . ASN A 1 92 ? -24.359 11.727 14.130 1.00 78.94 92 ASN A N 1
ATOM 716 C CA . ASN A 1 92 ? -25.321 12.833 14.182 1.00 78.94 92 ASN A CA 1
ATOM 717 C C . ASN A 1 92 ? -26.081 12.911 15.520 1.00 78.94 92 ASN A C 1
ATOM 719 O O . ASN A 1 92 ? -27.040 13.673 15.636 1.00 78.94 92 ASN A O 1
ATOM 723 N N . SER A 1 93 ? -25.717 12.096 16.514 1.00 76.44 93 SER A N 1
ATOM 724 C CA . SER A 1 93 ? -26.404 12.077 17.804 1.00 76.44 93 SER A CA 1
ATOM 725 C C . SER A 1 93 ? -26.025 13.296 18.646 1.00 76.44 93 SER A C 1
ATOM 727 O O . SER A 1 93 ? -24.850 13.620 18.794 1.00 76.44 93 SER A O 1
ATOM 729 N N . SER A 1 94 ? -27.022 13.962 19.233 1.00 70.75 94 SER A N 1
ATOM 730 C CA . SER A 1 94 ? -26.837 15.041 20.218 1.00 70.75 94 SER A CA 1
ATOM 731 C C . SER A 1 94 ? -26.838 14.541 21.665 1.00 70.75 94 SER A C 1
ATOM 733 O O . SER A 1 94 ? -26.621 15.318 22.593 1.00 70.75 94 SER A O 1
ATOM 735 N N . THR A 1 95 ? -27.110 13.249 21.862 1.00 69.88 95 THR A N 1
ATOM 736 C CA . THR A 1 95 ? -27.259 12.623 23.181 1.00 69.88 95 THR A CA 1
ATOM 737 C C . THR A 1 95 ? -26.293 11.466 23.397 1.00 69.88 95 THR A C 1
ATOM 739 O O . THR A 1 95 ? -26.031 11.131 24.539 1.00 69.88 95 THR A O 1
ATOM 742 N N . ALA A 1 96 ? -25.698 10.897 22.347 1.00 72.81 96 ALA A N 1
ATOM 743 C CA . ALA A 1 96 ? -24.700 9.838 22.447 1.00 72.81 96 ALA A CA 1
ATOM 744 C C . ALA A 1 96 ? -23.326 10.344 21.991 1.00 72.81 96 ALA A C 1
ATOM 746 O O . ALA A 1 96 ? -23.194 10.918 20.914 1.00 72.81 96 ALA A O 1
ATOM 747 N N . PHE A 1 97 ? -22.296 10.089 22.796 1.00 74.75 97 PHE A N 1
ATOM 748 C CA . PHE A 1 97 ? -20.919 10.503 22.550 1.00 74.75 97 PHE A CA 1
ATOM 749 C C . PHE A 1 97 ? -20.000 9.277 22.487 1.00 74.75 97 PHE A C 1
ATOM 751 O O . PHE A 1 97 ? -19.918 8.507 23.447 1.00 74.75 97 PHE A O 1
ATOM 758 N N . PRO A 1 98 ? -19.276 9.054 21.384 1.00 77.94 98 PRO A N 1
ATOM 759 C CA . PRO A 1 98 ? -18.348 7.940 21.311 1.00 77.94 98 PRO A CA 1
ATOM 760 C C . PRO A 1 98 ? -17.189 8.102 22.298 1.00 77.94 98 PRO A C 1
ATOM 762 O O . PRO A 1 98 ? -16.732 9.209 22.585 1.00 77.94 98 PRO A O 1
ATOM 765 N N . SER A 1 99 ? -16.691 6.985 22.830 1.00 78.50 99 SER A N 1
ATOM 766 C CA . SER A 1 99 ? -15.521 7.032 23.715 1.00 78.50 99 SER A CA 1
ATOM 767 C C . SER A 1 99 ? -14.265 7.476 22.952 1.00 78.50 99 SER A C 1
ATOM 769 O O . SER A 1 99 ? -14.127 7.190 21.762 1.00 78.50 99 SER A O 1
ATOM 771 N N . ILE A 1 100 ? -13.302 8.101 23.645 1.00 79.12 100 ILE A N 1
ATOM 772 C CA . ILE A 1 100 ? -12.004 8.505 23.059 1.00 79.12 100 ILE A CA 1
ATOM 773 C C . ILE A 1 100 ? -11.332 7.324 22.342 1.00 79.12 100 ILE A C 1
ATOM 775 O O . ILE A 1 100 ? -10.808 7.478 21.242 1.00 79.12 100 ILE A O 1
ATOM 779 N N . LYS A 1 101 ? -11.401 6.122 22.932 1.00 80.56 101 LYS A N 1
ATOM 780 C CA . LYS A 1 101 ? -10.885 4.895 22.317 1.00 80.56 101 LYS A CA 1
ATOM 781 C C . LYS A 1 101 ? -11.618 4.548 21.016 1.00 80.56 101 LYS A C 1
ATOM 783 O O . LYS A 1 101 ? -10.960 4.216 20.039 1.00 80.56 101 LYS A O 1
ATOM 788 N N . SER A 1 102 ? -12.948 4.659 20.985 1.00 81.94 102 SER A N 1
ATOM 789 C CA . SER A 1 102 ? -13.736 4.390 19.772 1.00 81.94 102 SER A CA 1
ATOM 790 C C . SER A 1 102 ? -13.393 5.384 18.661 1.00 81.94 102 SER A C 1
ATOM 792 O O . SER A 1 102 ? -13.213 4.975 17.521 1.00 81.94 102 SER A O 1
ATOM 794 N N . ILE A 1 103 ? -13.209 6.671 18.993 1.00 81.94 103 ILE A N 1
ATOM 795 C CA . ILE A 1 103 ? -12.788 7.711 18.034 1.00 81.94 103 ILE A CA 1
ATOM 796 C C . ILE A 1 103 ? -11.390 7.419 17.493 1.00 81.94 103 ILE A C 1
ATOM 798 O O . ILE A 1 103 ? -11.165 7.534 16.288 1.00 81.94 103 ILE A O 1
ATOM 802 N N . TYR A 1 104 ? -10.459 7.023 18.365 1.00 82.62 104 TYR A N 1
ATOM 803 C CA . TYR A 1 104 ? -9.114 6.616 17.965 1.00 82.62 104 TYR A CA 1
ATOM 804 C C . TYR A 1 104 ? -9.153 5.410 17.017 1.00 82.62 104 TYR A C 1
ATOM 806 O O . TYR A 1 104 ? -8.538 5.459 15.953 1.00 82.62 104 TYR A O 1
ATOM 814 N N . ASP A 1 105 ? -9.901 4.359 17.360 1.00 81.25 105 ASP A N 1
ATOM 815 C CA . ASP A 1 105 ? -9.999 3.141 16.552 1.00 81.25 105 ASP A CA 1
ATOM 816 C C . ASP A 1 105 ? -10.684 3.406 15.195 1.00 81.25 105 ASP A C 1
ATOM 818 O O . ASP A 1 105 ? -10.186 2.955 14.162 1.00 81.25 105 ASP A O 1
ATOM 822 N N . TRP A 1 106 ? -11.763 4.200 15.167 1.00 82.44 106 TRP A N 1
ATOM 823 C CA . TRP A 1 106 ? -12.462 4.615 13.940 1.00 82.44 106 TRP A CA 1
ATOM 824 C C . TRP A 1 106 ? -11.592 5.506 13.050 1.00 82.44 106 TRP A C 1
ATOM 826 O O . TRP A 1 106 ? -11.431 5.219 11.865 1.00 82.44 106 TRP A O 1
ATOM 836 N N . SER A 1 107 ? -10.936 6.523 13.623 1.00 79.50 107 SER A N 1
ATOM 837 C CA . SER A 1 107 ? -10.012 7.397 12.883 1.00 79.50 107 SER A CA 1
ATOM 838 C C . SER A 1 107 ? -8.837 6.595 12.324 1.00 79.50 107 SER A C 1
ATOM 840 O O . SER A 1 107 ? -8.466 6.749 11.164 1.00 79.50 107 SER A O 1
ATOM 842 N N . LYS A 1 108 ? -8.275 5.671 13.111 1.00 78.19 108 LYS A N 1
ATOM 843 C CA . LYS A 1 108 ? -7.232 4.750 12.649 1.00 78.19 108 LYS A CA 1
ATOM 844 C C . LYS A 1 108 ? -7.738 3.813 11.552 1.00 78.19 108 LYS A C 1
ATOM 846 O O . LYS A 1 108 ? -6.944 3.418 10.710 1.00 78.19 108 LYS A O 1
ATOM 851 N N . GLY A 1 109 ? -9.019 3.449 11.544 1.00 73.06 109 GLY A N 1
ATOM 852 C CA . GLY A 1 109 ? -9.655 2.714 10.450 1.00 73.06 109 GLY A CA 1
ATOM 853 C C . GLY A 1 109 ? -9.733 3.530 9.156 1.00 73.06 109 GLY A C 1
ATOM 854 O O . GLY A 1 109 ? -9.394 3.009 8.096 1.00 73.06 109 GLY A O 1
ATOM 855 N N . LEU A 1 110 ? -10.114 4.806 9.258 1.00 67.19 110 LEU A N 1
ATOM 856 C CA . LEU A 1 110 ? -10.289 5.717 8.121 1.00 67.19 110 LEU A CA 1
ATOM 857 C C . LEU A 1 110 ? -8.973 6.227 7.520 1.00 67.19 110 LEU A C 1
ATOM 859 O O . LEU A 1 110 ? -8.853 6.326 6.303 1.00 67.19 110 LEU A O 1
ATOM 863 N N . PHE A 1 111 ? -7.980 6.537 8.357 1.00 63.28 111 PHE A N 1
ATOM 864 C CA . PHE A 1 111 ? -6.712 7.150 7.940 1.00 63.28 111 PHE A CA 1
ATOM 865 C C . PHE A 1 111 ? -5.575 6.144 7.721 1.00 63.28 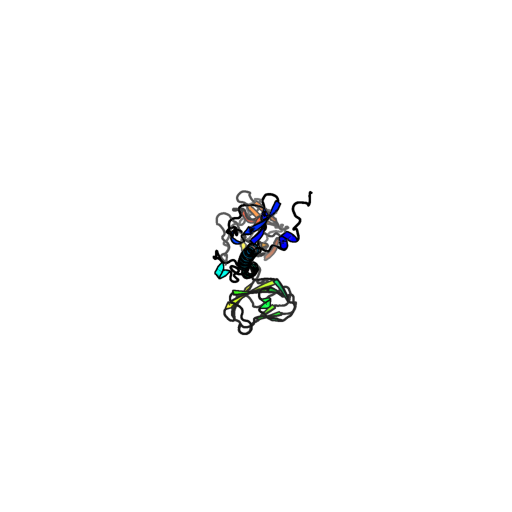111 PHE A C 1
ATOM 867 O O . PHE A 1 111 ? -4.403 6.525 7.732 1.00 63.28 111 PHE A O 1
ATOM 874 N N . LYS A 1 112 ? -5.875 4.857 7.502 1.00 58.72 112 LYS A N 1
ATOM 875 C CA . LYS A 1 112 ? -4.851 3.918 7.031 1.00 58.72 112 LYS A CA 1
ATOM 876 C C . LYS A 1 112 ? -4.364 4.390 5.665 1.00 58.72 112 LYS A C 1
ATOM 878 O O . LYS A 1 112 ? -5.039 4.210 4.653 1.00 58.72 112 LYS A O 1
ATOM 883 N N . THR A 1 113 ? -3.154 4.937 5.617 1.00 58.97 113 THR A N 1
ATOM 884 C CA . THR A 1 113 ? -2.348 4.828 4.406 1.00 58.97 113 THR A CA 1
ATOM 885 C C . THR A 1 113 ? -2.378 3.353 4.006 1.00 58.97 113 THR A C 1
ATOM 887 O O . THR A 1 113 ? -2.169 2.473 4.842 1.00 58.97 113 THR A O 1
ATOM 890 N N . TRP A 1 114 ? -2.685 3.052 2.745 1.00 64.38 114 TRP A N 1
ATOM 891 C CA . TRP A 1 114 ? -2.723 1.660 2.275 1.00 64.38 114 TRP A CA 1
ATOM 892 C C . TRP A 1 114 ? -1.374 0.938 2.484 1.00 64.38 114 TRP A C 1
ATOM 894 O O . TRP A 1 114 ? -1.319 -0.287 2.525 1.00 64.38 114 TRP A O 1
ATOM 904 N N . ILE A 1 115 ? -0.299 1.706 2.702 1.00 68.75 115 ILE A N 1
ATOM 905 C CA . ILE A 1 115 ? 1.011 1.242 3.155 1.00 68.75 115 ILE A CA 1
ATOM 906 C C . ILE A 1 115 ? 1.275 1.774 4.567 1.00 68.75 115 ILE A C 1
ATOM 908 O O . ILE A 1 115 ? 1.435 2.977 4.764 1.00 68.75 115 ILE A O 1
ATOM 912 N N . LEU A 1 116 ? 1.352 0.876 5.544 1.00 75.19 116 LEU A N 1
ATOM 913 C CA . LEU A 1 116 ? 1.593 1.162 6.961 1.00 75.19 116 LEU A CA 1
ATOM 914 C C . LEU A 1 116 ? 3.070 1.038 7.354 1.00 75.19 116 LEU A C 1
ATOM 916 O O . LEU A 1 116 ? 3.482 1.620 8.354 1.00 75.19 116 LEU A O 1
ATOM 920 N N . SER A 1 117 ? 3.870 0.281 6.597 1.00 85.69 117 SER A N 1
ATOM 921 C CA . SER A 1 117 ? 5.319 0.165 6.800 1.00 85.69 117 SER A CA 1
ATOM 922 C C . SER A 1 117 ? 6.034 -0.470 5.597 1.00 85.69 117 SER A C 1
ATOM 924 O O . SER A 1 117 ? 5.400 -0.890 4.625 1.00 85.69 117 SER A O 1
ATOM 926 N N . ILE A 1 118 ? 7.368 -0.535 5.666 1.00 91.56 118 ILE A N 1
ATOM 927 C CA . ILE A 1 118 ? 8.229 -1.224 4.697 1.00 91.56 118 ILE A CA 1
ATOM 928 C C . ILE A 1 118 ? 8.744 -2.528 5.318 1.00 91.56 118 ILE A C 1
ATOM 930 O O . ILE A 1 118 ? 9.259 -2.536 6.434 1.00 91.56 118 ILE A O 1
ATOM 934 N N . GLU A 1 119 ? 8.626 -3.623 4.576 1.00 94.69 119 GLU A N 1
ATOM 935 C CA . GLU A 1 119 ? 9.202 -4.933 4.878 1.00 94.69 119 GLU A CA 1
ATOM 936 C C . GLU A 1 119 ? 10.379 -5.184 3.932 1.00 94.69 119 GLU A C 1
ATOM 938 O O . GLU A 1 119 ? 10.212 -5.119 2.718 1.00 94.69 119 GLU A O 1
ATOM 943 N N . ASN A 1 120 ? 11.561 -5.496 4.464 1.00 95.25 120 ASN A N 1
ATOM 944 C CA . ASN A 1 120 ? 12.695 -5.921 3.642 1.00 95.25 120 ASN A CA 1
ATOM 945 C C . ASN A 1 120 ? 12.725 -7.449 3.566 1.00 95.25 120 ASN A C 1
ATOM 947 O O . ASN A 1 120 ? 12.726 -8.114 4.600 1.00 95.25 120 ASN A O 1
ATOM 951 N N . PHE A 1 121 ? 12.783 -7.998 2.355 1.00 96.06 121 PHE A N 1
ATOM 952 C CA . PHE A 1 121 ? 12.757 -9.435 2.106 1.00 96.06 121 PHE A CA 1
ATOM 953 C C . PHE A 1 121 ? 13.988 -9.877 1.306 1.00 96.06 121 PHE A C 1
ATOM 955 O O . PHE A 1 121 ? 14.250 -9.374 0.216 1.00 96.06 121 PHE A O 1
ATOM 962 N N . SER A 1 122 ? 14.758 -10.825 1.838 1.00 94.06 122 SER A N 1
ATOM 963 C CA . SER A 1 122 ? 16.026 -11.279 1.238 1.00 94.06 122 SER A CA 1
ATOM 964 C C . SER A 1 122 ? 16.012 -12.732 0.755 1.00 94.06 122 SER A C 1
ATOM 966 O O . SER A 1 122 ? 16.958 -13.163 0.098 1.00 94.06 122 SER A O 1
ATOM 968 N N . SER A 1 123 ? 14.957 -13.494 1.058 1.00 96.06 123 SER A N 1
ATOM 969 C CA . SER A 1 123 ? 14.825 -14.893 0.629 1.00 96.06 123 SER A CA 1
ATOM 970 C C . SER A 1 123 ? 14.338 -15.016 -0.821 1.00 96.06 123 SER A C 1
ATOM 972 O O . SER A 1 123 ? 13.938 -14.034 -1.445 1.00 96.06 123 SER A O 1
ATOM 974 N N . THR A 1 124 ? 14.369 -16.234 -1.366 1.00 95.88 124 THR A N 1
ATOM 975 C CA . THR A 1 124 ? 14.027 -16.539 -2.769 1.00 95.88 124 THR A CA 1
ATOM 976 C C . THR A 1 124 ? 12.570 -16.955 -2.990 1.00 95.88 124 THR A C 1
ATOM 978 O O . THR A 1 124 ? 12.144 -17.106 -4.132 1.00 95.88 124 THR A O 1
ATOM 981 N N . ALA A 1 125 ? 11.775 -17.115 -1.932 1.00 97.00 125 ALA A N 1
ATOM 982 C CA . ALA A 1 125 ? 10.363 -17.481 -2.028 1.00 97.00 125 ALA A CA 1
ATOM 983 C C . ALA A 1 125 ? 9.525 -16.630 -1.074 1.00 97.00 125 ALA A C 1
ATOM 985 O O . ALA A 1 125 ? 9.704 -16.701 0.137 1.00 97.00 125 ALA A O 1
ATOM 986 N N . TYR A 1 126 ? 8.606 -15.841 -1.620 1.00 97.62 126 TYR A N 1
ATOM 987 C CA . TYR A 1 126 ? 7.683 -14.991 -0.879 1.00 97.62 126 TYR A CA 1
ATOM 988 C C . TYR A 1 126 ? 6.253 -15.459 -1.126 1.00 97.62 126 TYR A C 1
ATOM 990 O O . TYR A 1 126 ? 5.875 -15.702 -2.266 1.00 97.62 126 TYR A O 1
ATOM 998 N N . THR A 1 127 ? 5.436 -15.549 -0.080 1.00 96.38 127 THR A N 1
ATOM 999 C CA . THR A 1 127 ? 3.996 -15.810 -0.215 1.00 96.38 127 THR A CA 1
ATOM 1000 C C . THR A 1 127 ? 3.231 -14.640 0.378 1.00 96.38 127 THR A C 1
ATOM 1002 O O . THR A 1 127 ? 3.480 -14.253 1.523 1.00 96.38 127 THR A O 1
ATOM 1005 N N . LEU A 1 128 ? 2.317 -14.064 -0.405 1.00 95.25 128 LEU A N 1
ATOM 1006 C CA . LEU A 1 128 ? 1.441 -13.001 0.075 1.00 95.25 128 LEU A CA 1
ATOM 1007 C C . LEU A 1 128 ? 0.548 -13.544 1.193 1.00 95.25 128 LEU A C 1
ATOM 1009 O O . LEU A 1 128 ? -0.035 -14.615 1.046 1.00 95.25 128 LEU A O 1
ATOM 1013 N N . ASN A 1 129 ? 0.414 -12.803 2.290 1.00 91.31 129 ASN A N 1
ATOM 1014 C CA . ASN A 1 129 ? -0.503 -13.143 3.368 1.00 91.31 129 ASN A CA 1
ATOM 1015 C C . ASN A 1 129 ? -1.260 -11.908 3.883 1.00 91.31 129 ASN A C 1
ATOM 1017 O O . ASN A 1 129 ? -1.031 -10.776 3.455 1.00 91.31 129 ASN A O 1
ATOM 1021 N N . ALA A 1 130 ? -2.218 -12.129 4.782 1.00 87.12 130 ALA A N 1
ATOM 1022 C CA . ALA A 1 130 ? -3.048 -11.051 5.313 1.00 87.12 130 ALA A CA 1
ATOM 1023 C C . ALA A 1 130 ? -2.272 -10.084 6.231 1.00 87.12 130 ALA A C 1
ATOM 1025 O O . ALA A 1 130 ? -2.616 -8.906 6.318 1.00 87.12 130 ALA A O 1
ATOM 1026 N N . GLU A 1 131 ? -1.207 -10.540 6.896 1.00 84.75 131 GLU A N 1
ATOM 1027 C CA . GLU A 1 131 ? -0.437 -9.730 7.852 1.00 84.75 131 GLU A CA 1
ATOM 1028 C C . GLU A 1 131 ? 0.481 -8.712 7.166 1.00 84.75 131 GLU A C 1
ATOM 1030 O O . GLU A 1 131 ? 0.778 -7.644 7.713 1.00 84.75 131 GLU A O 1
ATOM 1035 N N . ASN A 1 132 ? 0.947 -9.032 5.959 1.00 84.25 132 ASN A N 1
ATOM 1036 C CA . ASN A 1 132 ? 1.862 -8.192 5.195 1.00 84.25 132 ASN A CA 1
ATOM 1037 C C . ASN A 1 132 ? 1.180 -7.427 4.052 1.00 84.25 132 ASN A C 1
ATOM 1039 O O . ASN A 1 132 ? 1.862 -6.703 3.327 1.00 84.25 132 ASN A O 1
ATOM 1043 N N . ILE A 1 133 ? -0.149 -7.497 3.922 1.00 87.19 133 ILE A N 1
ATOM 1044 C CA . ILE A 1 133 ? -0.885 -6.834 2.837 1.00 87.19 133 ILE A CA 1
ATOM 1045 C C . ILE A 1 133 ? -0.735 -5.306 2.848 1.00 87.19 133 ILE A C 1
ATOM 1047 O O . ILE A 1 133 ? -0.536 -4.696 1.806 1.00 87.19 133 ILE A O 1
ATOM 1051 N N . ASN A 1 134 ? -0.696 -4.704 4.040 1.00 85.31 134 ASN A N 1
ATOM 1052 C CA . ASN A 1 134 ? -0.554 -3.257 4.226 1.00 85.31 134 ASN A CA 1
ATOM 1053 C C . ASN A 1 134 ? 0.914 -2.810 4.314 1.00 85.31 134 ASN A C 1
ATOM 1055 O O . ASN A 1 134 ? 1.218 -1.790 4.928 1.00 85.31 134 ASN A O 1
ATOM 1059 N N . LYS A 1 135 ? 1.857 -3.598 3.795 1.00 90.69 135 LYS A N 1
ATOM 1060 C CA . LYS A 1 135 ? 3.284 -3.257 3.794 1.00 90.69 135 LYS A CA 1
ATOM 1061 C C . LYS A 1 135 ? 3.796 -3.205 2.367 1.00 90.69 135 LYS A C 1
ATOM 1063 O O . LYS A 1 135 ? 3.418 -4.041 1.545 1.00 90.69 135 LYS A O 1
ATOM 1068 N N . ARG A 1 136 ? 4.724 -2.293 2.089 1.00 93.56 136 ARG A N 1
ATOM 1069 C CA . ARG A 1 136 ? 5.546 -2.372 0.878 1.00 93.56 136 ARG A CA 1
ATOM 1070 C C . ARG A 1 136 ? 6.630 -3.414 1.114 1.00 93.56 136 ARG A C 1
ATOM 1072 O O . ARG A 1 136 ? 7.398 -3.268 2.063 1.00 93.56 136 ARG A O 1
ATOM 1079 N N . THR A 1 137 ? 6.709 -4.437 0.272 1.00 96.62 137 THR A N 1
ATOM 1080 C CA . THR A 1 137 ? 7.776 -5.440 0.372 1.00 96.62 137 THR A CA 1
ATOM 1081 C C . THR A 1 137 ? 8.904 -5.072 -0.589 1.00 96.62 137 THR A C 1
ATOM 1083 O O . THR A 1 137 ? 8.707 -5.001 -1.802 1.00 96.62 137 THR A O 1
ATOM 1086 N N . VAL A 1 138 ? 10.085 -4.811 -0.033 1.00 97.19 138 VAL A N 1
ATOM 1087 C CA . VAL A 1 138 ? 11.309 -4.463 -0.756 1.00 97.19 138 VAL A CA 1
ATOM 1088 C C . VAL A 1 138 ? 12.222 -5.677 -0.774 1.00 97.19 138 VAL A C 1
ATOM 1090 O O . VAL A 1 138 ? 12.738 -6.108 0.256 1.00 97.19 138 VAL A O 1
ATOM 1093 N N . PHE A 1 139 ? 12.433 -6.220 -1.959 1.00 97.94 139 PHE A N 1
ATOM 1094 C CA . PHE A 1 139 ? 13.281 -7.373 -2.181 1.00 97.94 139 PHE A CA 1
ATOM 1095 C C . PHE A 1 139 ? 14.739 -6.936 -2.358 1.00 97.94 139 PHE A C 1
ATOM 1097 O O . PHE A 1 139 ? 15.041 -6.040 -3.145 1.00 97.94 139 PHE A O 1
ATOM 1104 N N . SER A 1 140 ? 15.663 -7.546 -1.618 1.00 96.50 140 SER A N 1
ATOM 1105 C CA . SER A 1 140 ? 17.100 -7.219 -1.665 1.00 96.50 140 SER A CA 1
ATOM 1106 C C . SER A 1 140 ? 17.974 -8.349 -2.213 1.00 96.50 140 SER A C 1
ATOM 1108 O O . SER A 1 140 ? 19.190 -8.189 -2.309 1.00 96.50 140 SER A O 1
ATOM 1110 N N . SER A 1 141 ? 17.372 -9.480 -2.592 1.00 95.88 141 SER A N 1
ATOM 1111 C CA . SER A 1 141 ? 18.102 -10.660 -3.062 1.00 95.88 141 SER A CA 1
ATOM 1112 C C . SER A 1 141 ? 18.759 -10.443 -4.428 1.00 95.88 141 SER A C 1
ATOM 1114 O O . SER A 1 141 ? 18.160 -9.879 -5.348 1.00 95.88 141 SER A O 1
ATOM 1116 N N . SER A 1 142 ? 19.992 -10.931 -4.573 1.00 95.50 142 SER A N 1
ATOM 1117 C CA . SER A 1 142 ? 20.689 -11.054 -5.859 1.00 95.50 142 SER A CA 1
ATOM 1118 C C . SER A 1 142 ? 20.306 -12.323 -6.629 1.00 95.50 142 SER A C 1
ATOM 1120 O O . SER A 1 142 ? 20.592 -12.427 -7.819 1.00 95.50 142 SER A O 1
ATOM 1122 N N . SER A 1 143 ? 19.651 -13.281 -5.967 1.00 96.69 143 SER A N 1
ATOM 1123 C CA . SER A 1 143 ? 19.118 -14.500 -6.585 1.00 96.69 143 SER A CA 1
ATOM 1124 C C . SER A 1 143 ? 17.662 -14.303 -7.018 1.00 96.69 143 SER A C 1
ATOM 1126 O O . SER A 1 143 ? 16.976 -13.454 -6.444 1.00 96.69 143 SER A O 1
ATOM 1128 N N . PRO A 1 144 ? 17.157 -15.076 -7.999 1.00 97.56 144 PRO A N 1
ATOM 1129 C CA . PRO A 1 144 ? 15.754 -15.011 -8.393 1.00 97.56 144 PRO A CA 1
ATOM 1130 C C . PRO A 1 144 ? 14.806 -15.234 -7.208 1.00 97.56 144 PRO A C 1
ATOM 1132 O O . PRO A 1 144 ? 15.032 -16.122 -6.382 1.00 97.56 144 PRO A O 1
ATOM 1135 N N . VAL A 1 145 ? 13.739 -14.437 -7.139 1.00 98.31 145 VAL A N 1
ATOM 1136 C CA . VAL A 1 145 ? 12.708 -14.529 -6.097 1.00 98.31 145 VAL A CA 1
ATOM 1137 C C . VAL A 1 145 ? 11.374 -14.876 -6.741 1.00 98.31 145 VAL A C 1
ATOM 1139 O O . VAL A 1 145 ? 10.978 -14.241 -7.712 1.00 98.31 145 VAL A O 1
ATOM 1142 N N . THR A 1 146 ? 10.648 -15.845 -6.191 1.00 98.25 146 THR A N 1
ATOM 1143 C CA . THR A 1 146 ? 9.273 -16.155 -6.609 1.00 98.25 146 THR A CA 1
ATOM 1144 C C . THR A 1 146 ? 8.284 -15.614 -5.584 1.00 98.25 146 THR A C 1
ATOM 1146 O O . THR A 1 146 ? 8.324 -16.002 -4.419 1.00 98.25 146 THR A O 1
ATOM 1149 N N . ILE A 1 147 ? 7.390 -14.730 -6.016 1.00 98.19 147 ILE A N 1
ATOM 1150 C CA . ILE A 1 147 ? 6.215 -14.281 -5.270 1.00 98.19 147 ILE A CA 1
ATOM 1151 C C . ILE A 1 147 ? 5.067 -15.229 -5.604 1.00 98.19 147 ILE A C 1
ATOM 1153 O O . ILE A 1 147 ? 4.747 -15.417 -6.770 1.00 98.19 147 ILE A O 1
ATOM 1157 N N . THR A 1 148 ? 4.415 -15.778 -4.588 1.00 97.50 148 THR A N 1
ATOM 1158 C CA . THR A 1 148 ? 3.198 -16.578 -4.721 1.00 97.50 148 THR A CA 1
ATOM 1159 C C . THR A 1 148 ? 2.011 -15.773 -4.211 1.00 97.50 148 THR A C 1
ATOM 1161 O O . THR A 1 148 ? 1.985 -15.374 -3.044 1.00 97.50 148 THR A O 1
ATOM 1164 N N . ILE A 1 149 ? 1.035 -15.541 -5.086 1.00 97.19 149 ILE A N 1
ATOM 1165 C CA . ILE A 1 149 ? -0.276 -14.976 -4.767 1.00 97.19 149 ILE A CA 1
ATOM 1166 C C . ILE A 1 149 ? -1.239 -16.150 -4.533 1.00 97.19 149 ILE A C 1
ATOM 1168 O O . ILE A 1 149 ? -1.531 -16.881 -5.484 1.00 97.19 149 ILE A O 1
ATOM 1172 N N . PRO A 1 150 ? -1.696 -16.388 -3.288 1.00 96.38 150 PRO A N 1
ATOM 1173 C CA . PRO A 1 150 ? -2.639 -17.463 -2.994 1.00 96.38 150 PRO A CA 1
ATOM 1174 C C . PRO A 1 150 ? -4.012 -17.201 -3.612 1.00 96.38 150 PRO A C 1
ATOM 1176 O O . PRO A 1 150 ? -4.394 -16.052 -3.834 1.00 96.38 150 PRO A O 1
ATOM 1179 N N . ASN A 1 151 ? -4.771 -18.273 -3.841 1.00 95.81 151 ASN A N 1
ATOM 1180 C CA . ASN A 1 151 ? -6.173 -18.159 -4.227 1.00 95.81 151 ASN A CA 1
ATOM 1181 C C . ASN A 1 151 ? -7.045 -17.684 -3.051 1.00 95.81 151 ASN A C 1
ATOM 1183 O O . ASN A 1 151 ? -6.671 -17.800 -1.879 1.00 95.81 151 ASN A O 1
ATOM 1187 N N . ASP A 1 152 ? -8.249 -17.214 -3.369 1.00 93.25 152 ASP A N 1
ATOM 1188 C CA . ASP A 1 152 ? -9.195 -16.704 -2.373 1.00 93.25 152 ASP A CA 1
ATOM 1189 C C . ASP A 1 152 ? -9.700 -17.796 -1.417 1.00 93.25 152 ASP A C 1
ATOM 1191 O O . ASP A 1 152 ? -10.151 -17.482 -0.318 1.00 93.25 152 ASP A O 1
ATOM 1195 N N . SER A 1 153 ? -9.586 -19.079 -1.792 1.00 92.81 153 SER A N 1
ATOM 1196 C CA . SER A 1 153 ? -9.907 -20.193 -0.887 1.00 92.81 153 SER A CA 1
ATOM 1197 C C . SER A 1 153 ? -8.851 -20.420 0.201 1.00 92.81 153 SER A C 1
ATOM 1199 O O . SER A 1 153 ? -9.176 -20.993 1.236 1.00 92.81 153 SER A O 1
ATOM 1201 N N . VAL A 1 154 ? -7.604 -19.974 -0.012 1.00 92.31 154 VAL A N 1
ATOM 1202 C CA . VAL A 1 154 ? -6.533 -20.010 0.997 1.00 92.31 154 VAL A CA 1
ATOM 1203 C C . VAL A 1 154 ? -6.511 -18.704 1.784 1.00 92.31 154 VAL A C 1
ATOM 1205 O O . VAL A 1 154 ? -6.465 -18.731 3.012 1.00 92.31 154 VAL A O 1
ATOM 1208 N N . ILE A 1 155 ? -6.545 -17.557 1.095 1.00 89.62 155 ILE A N 1
ATOM 1209 C CA . ILE A 1 155 ? -6.535 -16.233 1.727 1.00 89.62 155 ILE A CA 1
ATOM 1210 C C . ILE A 1 155 ? -7.563 -15.333 1.047 1.00 89.62 155 ILE A C 1
ATOM 1212 O O . ILE A 1 155 ? -7.317 -14.773 -0.018 1.00 89.62 155 ILE A O 1
ATOM 1216 N N . SER A 1 156 ? -8.701 -15.139 1.708 1.00 89.81 156 SER A N 1
ATOM 1217 C CA . SER A 1 156 ? -9.748 -14.235 1.234 1.00 89.81 156 SER A CA 1
ATOM 1218 C C . SER A 1 156 ? -9.420 -12.784 1.596 1.00 89.81 156 SER A C 1
ATOM 1220 O O . SER A 1 156 ? -9.542 -12.379 2.754 1.00 89.81 156 SER A O 1
ATOM 1222 N N . LEU A 1 157 ? -9.030 -11.985 0.599 1.00 89.00 157 LEU A N 1
ATOM 1223 C CA . LEU A 1 157 ? -8.804 -10.540 0.733 1.00 89.00 157 LEU A CA 1
ATOM 1224 C C . LEU A 1 157 ? -9.971 -9.742 0.116 1.00 89.0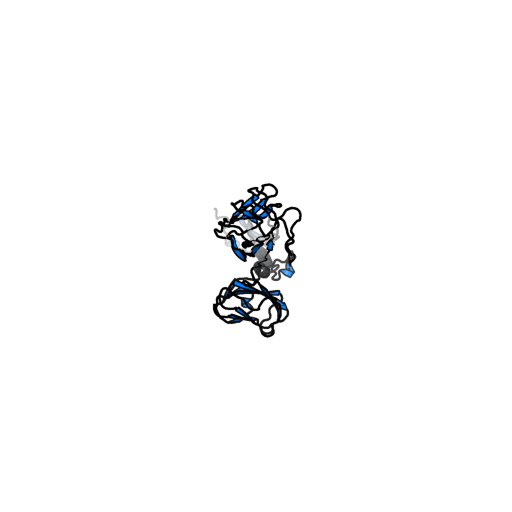0 157 LEU A C 1
ATOM 1226 O O . LEU A 1 157 ? -10.494 -10.149 -0.921 1.00 89.00 157 LEU A O 1
ATOM 1230 N N . PRO A 1 158 ? -10.378 -8.591 0.684 1.00 90.12 158 PRO A N 1
ATOM 1231 C CA . PRO A 1 158 ? -11.414 -7.748 0.082 1.00 90.12 158 PRO A CA 1
ATOM 1232 C C . PRO A 1 158 ? -11.016 -7.211 -1.303 1.00 90.12 158 PRO A C 1
ATOM 1234 O O . PRO A 1 158 ? -9.855 -6.849 -1.524 1.00 90.12 158 PRO A O 1
ATOM 1237 N N . ILE A 1 159 ? -11.979 -7.090 -2.222 1.00 92.56 159 ILE A N 1
ATOM 1238 C CA . ILE A 1 159 ? -11.795 -6.347 -3.483 1.00 92.56 159 ILE A CA 1
ATOM 1239 C C . ILE A 1 159 ? -11.398 -4.893 -3.165 1.00 92.56 159 ILE A C 1
ATOM 1241 O O . ILE A 1 159 ? -11.901 -4.298 -2.214 1.00 92.56 159 ILE A O 1
ATOM 1245 N N . GLY A 1 160 ? -10.465 -4.334 -3.939 1.00 88.31 160 GLY A N 1
ATOM 1246 C CA . GLY A 1 160 ? -9.855 -3.019 -3.708 1.00 88.31 160 GLY A CA 1
ATOM 1247 C C . GLY A 1 160 ? -8.581 -3.062 -2.856 1.00 88.31 160 GLY A C 1
ATOM 1248 O O . GLY A 1 160 ? -7.882 -2.055 -2.751 1.00 88.31 160 GLY A O 1
ATOM 1249 N N . THR A 1 161 ? -8.239 -4.225 -2.292 1.00 90.50 161 THR A N 1
ATOM 1250 C CA . THR A 1 161 ? -6.968 -4.440 -1.591 1.00 90.50 161 THR A CA 1
ATOM 1251 C C . THR A 1 161 ? -5.787 -4.188 -2.526 1.00 90.50 161 THR A C 1
ATOM 1253 O O . THR A 1 161 ? -5.768 -4.696 -3.649 1.00 90.50 161 THR A O 1
ATOM 1256 N N . LYS A 1 162 ? -4.786 -3.439 -2.047 1.00 92.81 162 LYS A N 1
ATOM 1257 C CA . LYS A 1 162 ? -3.569 -3.115 -2.796 1.00 92.81 162 LYS A CA 1
ATOM 1258 C C . LYS A 1 162 ? -2.317 -3.648 -2.109 1.00 92.81 162 LYS A C 1
ATOM 1260 O O . LYS A 1 162 ? -2.230 -3.616 -0.886 1.00 92.81 162 LYS A O 1
ATOM 1265 N N . LYS A 1 163 ? -1.333 -4.080 -2.898 1.00 94.62 163 LYS A N 1
ATOM 1266 C CA . LYS A 1 163 ? -0.027 -4.560 -2.428 1.00 94.62 163 LYS A CA 1
ATOM 1267 C C . LYS A 1 163 ? 1.088 -4.020 -3.310 1.00 94.62 163 LYS A C 1
ATOM 1269 O O . LYS A 1 163 ? 0.982 -4.080 -4.529 1.00 94.62 163 LYS A O 1
ATOM 1274 N N . GLU A 1 164 ? 2.165 -3.537 -2.699 1.00 94.81 164 GLU A N 1
ATOM 1275 C CA . GLU A 1 164 ? 3.324 -3.020 -3.429 1.00 94.81 164 GLU A CA 1
ATOM 1276 C C . GLU A 1 164 ? 4.570 -3.886 -3.227 1.00 94.81 164 GLU A C 1
ATOM 1278 O O . GLU A 1 164 ? 4.909 -4.276 -2.101 1.00 94.81 164 GLU A O 1
ATOM 1283 N N . PHE A 1 165 ? 5.263 -4.136 -4.336 1.00 96.50 165 PHE A N 1
ATOM 1284 C CA . PHE A 1 165 ? 6.519 -4.867 -4.418 1.00 96.50 165 PHE A CA 1
ATOM 1285 C C . PHE A 1 165 ? 7.575 -4.019 -5.122 1.00 96.50 165 PHE A C 1
ATOM 1287 O O . PHE A 1 165 ? 7.324 -3.521 -6.216 1.00 96.50 165 PHE A O 1
ATOM 1294 N N . THR A 1 166 ? 8.767 -3.912 -4.541 1.00 95.38 166 THR A N 1
ATOM 1295 C CA . THR A 1 166 ? 9.913 -3.214 -5.145 1.00 95.38 166 THR A CA 1
ATOM 1296 C C . THR A 1 166 ? 11.122 -4.135 -5.156 1.00 95.38 166 THR A C 1
ATOM 1298 O O . THR A 1 166 ? 11.444 -4.717 -4.121 1.00 95.38 166 THR A O 1
ATOM 1301 N N . GLN A 1 167 ? 11.828 -4.240 -6.283 1.00 95.81 167 GLN A N 1
ATOM 1302 C CA . GLN A 1 167 ? 13.083 -4.992 -6.356 1.00 95.81 167 GLN A CA 1
ATOM 1303 C C . GLN A 1 167 ? 14.287 -4.050 -6.263 1.00 95.81 167 GLN A C 1
ATOM 1305 O O . GLN A 1 167 ? 14.563 -3.269 -7.167 1.00 95.81 167 GLN A O 1
ATOM 1310 N N . LYS A 1 168 ? 15.031 -4.138 -5.157 1.00 94.62 168 LYS A N 1
ATOM 1311 C CA . LYS A 1 168 ? 16.288 -3.406 -4.920 1.00 94.62 168 LYS A CA 1
ATOM 1312 C C . LYS A 1 168 ? 17.526 -4.267 -5.192 1.00 94.62 168 LYS A C 1
ATOM 1314 O O . LYS A 1 168 ? 18.592 -3.722 -5.464 1.00 94.62 168 LYS A O 1
ATOM 1319 N N . GLY A 1 169 ? 17.411 -5.591 -5.097 1.00 93.19 169 GLY A N 1
ATOM 1320 C CA . GLY A 1 169 ? 18.489 -6.522 -5.442 1.00 93.19 169 GLY A CA 1
ATOM 1321 C C . GLY A 1 169 ? 18.662 -6.707 -6.954 1.00 93.19 169 GLY A C 1
ATOM 1322 O O . GLY A 1 169 ? 17.915 -6.143 -7.754 1.00 93.19 169 GLY A O 1
ATOM 1323 N N . THR A 1 170 ? 19.653 -7.498 -7.363 1.00 92.88 170 THR A N 1
ATOM 1324 C CA . THR A 1 170 ? 19.898 -7.826 -8.783 1.00 92.88 170 THR A CA 1
ATOM 1325 C C . THR A 1 170 ? 19.136 -9.060 -9.266 1.00 92.88 170 THR A C 1
ATOM 1327 O O . THR A 1 170 ? 19.084 -9.304 -10.468 1.00 92.88 170 THR A O 1
ATOM 1330 N N . GLY A 1 171 ? 18.540 -9.836 -8.355 1.00 95.19 171 GLY A N 1
ATOM 1331 C CA . GLY A 1 171 ? 17.746 -11.009 -8.704 1.00 95.19 171 GLY A CA 1
ATOM 1332 C C . GLY A 1 171 ? 16.466 -10.630 -9.445 1.00 95.19 171 GLY A C 1
ATOM 1333 O O . GLY A 1 171 ? 15.888 -9.575 -9.199 1.00 95.19 171 GLY A O 1
ATOM 1334 N N . LEU A 1 172 ? 15.998 -11.482 -10.353 1.00 95.31 172 LEU A N 1
ATOM 1335 C CA . LEU A 1 172 ? 14.702 -11.268 -10.993 1.00 95.31 172 LEU A CA 1
ATOM 1336 C C . LEU A 1 172 ? 13.589 -11.713 -10.039 1.00 95.31 172 LEU A C 1
ATOM 1338 O O . LEU A 1 172 ? 13.574 -12.867 -9.609 1.00 95.31 172 LEU A O 1
ATOM 1342 N N . VAL A 1 173 ? 12.653 -10.823 -9.712 1.00 97.88 173 VAL A N 1
ATOM 1343 C CA . VAL A 1 173 ? 11.477 -11.184 -8.910 1.00 97.88 173 VAL A CA 1
ATOM 1344 C C . VAL A 1 173 ? 10.346 -11.559 -9.855 1.00 97.88 173 VAL A C 1
ATOM 1346 O O . VAL A 1 173 ? 10.032 -10.788 -10.751 1.00 97.88 173 VAL A O 1
ATOM 1349 N N . THR A 1 174 ? 9.727 -12.719 -9.672 1.00 98.06 174 THR A N 1
ATOM 1350 C CA . THR A 1 174 ? 8.652 -13.229 -10.535 1.00 98.06 174 THR A CA 1
ATOM 1351 C C . THR A 1 174 ? 7.367 -13.373 -9.735 1.00 98.06 174 THR A C 1
ATOM 1353 O O . THR A 1 174 ? 7.355 -14.043 -8.706 1.00 98.06 174 THR A O 1
ATOM 1356 N N . ILE A 1 175 ? 6.287 -12.753 -10.204 1.00 98.25 175 ILE A N 1
ATOM 1357 C CA . ILE A 1 175 ? 4.938 -12.887 -9.654 1.00 98.25 175 ILE A CA 1
ATOM 1358 C C . ILE A 1 175 ? 4.299 -14.146 -10.236 1.00 98.25 175 ILE A C 1
ATOM 1360 O O . ILE A 1 175 ? 4.224 -14.311 -11.450 1.00 98.25 175 ILE A O 1
ATOM 1364 N N . ASN A 1 176 ? 3.835 -15.027 -9.356 1.00 97.50 176 ASN A N 1
ATOM 1365 C CA . ASN A 1 176 ? 3.184 -16.283 -9.690 1.00 97.50 176 ASN A CA 1
ATOM 1366 C C . ASN A 1 176 ? 1.909 -16.467 -8.849 1.00 97.50 176 ASN A C 1
ATOM 1368 O O . ASN A 1 176 ? 1.793 -15.934 -7.746 1.00 97.50 176 ASN A O 1
ATOM 1372 N N . GLY A 1 177 ? 0.952 -17.238 -9.354 1.00 95.56 177 GLY A N 1
ATOM 1373 C CA . GLY A 1 177 ? -0.301 -17.537 -8.666 1.00 95.56 177 GLY A CA 1
ATOM 1374 C C . GLY A 1 177 ? -1.127 -18.549 -9.448 1.00 95.56 177 GLY A C 1
ATOM 1375 O O . GLY A 1 177 ? -1.718 -18.220 -10.474 1.00 95.56 177 GLY A O 1
ATOM 1376 N N . THR A 1 178 ? -1.177 -19.794 -8.976 1.00 94.94 178 THR A N 1
ATOM 1377 C CA . THR A 1 178 ? -1.967 -20.847 -9.627 1.00 94.94 178 THR A CA 1
ATOM 1378 C C . THR A 1 178 ? -3.457 -20.528 -9.529 1.00 94.94 178 THR A C 1
ATOM 1380 O O . THR A 1 178 ? -3.987 -20.368 -8.432 1.00 94.94 178 THR A O 1
ATOM 1383 N N . GLY A 1 179 ? -4.141 -20.465 -10.675 1.00 94.75 179 GLY A N 1
ATOM 1384 C CA . GLY A 1 179 ? -5.571 -20.141 -10.736 1.00 94.75 179 GLY A CA 1
ATOM 1385 C C . GLY A 1 179 ? -5.893 -18.659 -10.515 1.00 94.75 179 GLY A C 1
ATOM 1386 O O . GLY A 1 179 ? -7.061 -18.329 -10.329 1.00 94.75 179 GLY A O 1
ATOM 1387 N N . ILE A 1 180 ? -4.880 -17.784 -10.534 1.00 97.81 180 ILE A N 1
ATOM 1388 C CA . ILE A 1 180 ? -5.045 -16.331 -10.468 1.00 97.81 180 ILE A CA 1
ATOM 1389 C C . ILE A 1 180 ? -5.057 -15.745 -11.882 1.00 97.81 180 ILE A C 1
ATOM 1391 O O . ILE A 1 180 ? -4.191 -16.055 -12.700 1.00 97.81 180 ILE A O 1
ATOM 1395 N N . SER A 1 181 ? -6.022 -14.870 -12.157 1.00 97.88 181 SER A N 1
ATOM 1396 C CA . SER A 1 181 ? -6.068 -14.048 -13.365 1.00 97.88 181 SER A CA 1
ATOM 1397 C C . SER A 1 181 ? -5.344 -12.724 -13.112 1.00 97.88 181 SER A C 1
ATOM 1399 O O . SER A 1 181 ? -5.766 -11.927 -12.270 1.00 97.88 181 SER A O 1
ATOM 1401 N N . PHE A 1 182 ? -4.238 -12.492 -13.820 1.00 98.12 182 PHE A N 1
ATOM 1402 C CA . PHE A 1 182 ? -3.494 -11.234 -13.759 1.00 98.12 182 PHE A CA 1
ATOM 1403 C C . PHE A 1 182 ? -3.848 -10.353 -14.959 1.00 98.12 182 PHE A C 1
ATOM 1405 O O . PHE A 1 182 ? -3.533 -10.692 -16.099 1.00 98.12 182 PHE A O 1
ATOM 1412 N N . ILE A 1 183 ? -4.472 -9.205 -14.700 1.00 97.69 183 ILE A N 1
ATOM 1413 C CA . ILE A 1 183 ? -4.766 -8.187 -15.711 1.00 97.69 183 ILE A CA 1
ATOM 1414 C C . ILE A 1 183 ? -3.581 -7.228 -15.752 1.00 97.69 183 ILE A C 1
ATOM 1416 O O . ILE A 1 183 ? -3.332 -6.505 -14.789 1.00 97.69 183 ILE A O 1
ATOM 1420 N N . THR A 1 184 ? -2.818 -7.228 -16.843 1.00 95.12 184 THR A N 1
ATOM 1421 C CA . THR A 1 184 ? -1.651 -6.351 -16.975 1.00 95.12 184 THR A CA 1
ATOM 1422 C C . THR A 1 184 ? -1.191 -6.209 -18.424 1.00 95.12 184 THR A C 1
ATOM 1424 O O . THR A 1 184 ? -1.408 -7.098 -19.244 1.00 95.12 184 THR A O 1
ATOM 1427 N N . ASN A 1 185 ? -0.537 -5.091 -18.738 1.00 89.25 185 ASN A N 1
ATOM 1428 C CA . ASN A 1 185 ? 0.175 -4.862 -19.998 1.00 89.25 185 ASN A CA 1
ATOM 1429 C C . ASN A 1 185 ? 1.708 -4.898 -19.830 1.00 89.25 185 ASN A C 1
ATOM 1431 O O . ASN A 1 185 ? 2.433 -4.601 -20.780 1.00 89.25 185 ASN A O 1
ATOM 1435 N N . ILE A 1 186 ? 2.199 -5.237 -18.634 1.00 89.62 186 ILE A N 1
ATOM 1436 C CA . ILE A 1 186 ? 3.624 -5.326 -18.303 1.00 89.62 186 ILE A CA 1
ATOM 1437 C C . ILE A 1 186 ? 3.992 -6.753 -17.864 1.00 89.62 186 ILE A C 1
ATOM 1439 O O . ILE A 1 186 ? 3.126 -7.511 -17.430 1.00 89.62 186 ILE A O 1
ATOM 1443 N N . PRO A 1 187 ? 5.271 -7.162 -17.964 1.00 93.00 187 PRO A N 1
ATOM 1444 C CA . PRO A 1 187 ? 5.697 -8.480 -17.507 1.00 93.00 187 PRO A CA 1
ATOM 1445 C C . PRO A 1 187 ? 5.425 -8.714 -16.015 1.00 93.00 187 PRO A C 1
ATOM 1447 O O . PRO A 1 187 ? 5.622 -7.824 -15.183 1.00 93.00 187 PRO A O 1
ATOM 1450 N N . LEU A 1 188 ? 5.107 -9.964 -15.664 1.00 96.06 188 LEU A N 1
ATOM 1451 C CA . LEU A 1 188 ? 4.982 -10.451 -14.279 1.00 96.06 188 LEU A CA 1
ATOM 1452 C C . LEU A 1 188 ? 6.332 -10.578 -13.555 1.00 96.06 188 LEU A C 1
ATOM 1454 O O . LEU A 1 188 ? 6.464 -11.303 -12.574 1.00 96.06 188 LEU A O 1
ATOM 1458 N N . THR A 1 189 ? 7.349 -9.878 -14.036 1.00 95.31 189 THR A N 1
ATOM 1459 C CA . THR A 1 189 ? 8.682 -9.843 -13.453 1.00 95.31 189 THR A CA 1
ATOM 1460 C C . THR A 1 189 ? 9.021 -8.425 -13.014 1.00 95.31 189 THR A C 1
ATOM 1462 O O . THR A 1 189 ? 8.600 -7.455 -13.648 1.00 95.31 189 THR A O 1
ATOM 1465 N N . ILE A 1 190 ? 9.795 -8.304 -11.940 1.00 95.00 190 ILE A N 1
ATOM 1466 C CA . ILE A 1 190 ? 10.265 -7.045 -11.361 1.00 95.00 190 ILE A CA 1
ATOM 1467 C C . ILE A 1 190 ? 11.792 -7.081 -11.377 1.00 95.00 190 ILE A C 1
ATOM 1469 O O . ILE A 1 190 ? 12.408 -7.933 -10.727 1.00 95.00 190 ILE A O 1
ATOM 1473 N N . SER A 1 191 ? 12.388 -6.185 -12.159 1.00 93.06 191 SER A N 1
ATOM 1474 C CA . SER A 1 191 ? 13.842 -6.031 -12.270 1.00 93.06 191 SER A CA 1
ATOM 1475 C C . SER A 1 191 ? 14.376 -5.026 -11.248 1.00 93.06 191 SER A C 1
ATOM 1477 O O . SER A 1 191 ? 13.610 -4.339 -10.576 1.00 93.06 191 SER A O 1
ATOM 1479 N N . ASN A 1 192 ? 15.700 -4.918 -11.130 1.00 93.12 192 ASN A N 1
ATOM 1480 C CA . ASN A 1 192 ? 16.332 -3.931 -10.255 1.00 93.12 192 ASN A CA 1
ATOM 1481 C C . ASN A 1 192 ? 15.795 -2.508 -10.506 1.00 93.12 192 ASN A C 1
ATOM 1483 O O . ASN A 1 192 ? 15.772 -2.039 -11.641 1.00 93.12 192 ASN A O 1
ATOM 1487 N N . GLY A 1 193 ? 15.365 -1.840 -9.435 1.00 88.38 193 GLY A N 1
ATOM 1488 C CA . GLY A 1 193 ? 14.798 -0.492 -9.462 1.00 88.38 193 GLY A CA 1
ATOM 1489 C C . GLY A 1 193 ? 13.310 -0.429 -9.819 1.00 88.38 193 GLY A C 1
ATOM 1490 O O . GLY A 1 193 ? 12.719 0.643 -9.724 1.00 88.38 193 GLY A O 1
ATOM 1491 N N . GLU A 1 194 ? 12.685 -1.544 -10.205 1.00 91.19 194 GLU A N 1
ATOM 1492 C CA . GLU A 1 194 ? 11.270 -1.568 -10.573 1.00 91.19 194 GLU A CA 1
ATOM 1493 C C . GLU A 1 194 ? 10.355 -1.772 -9.365 1.00 91.19 194 GLU A C 1
ATOM 1495 O O . GLU A 1 194 ? 10.695 -2.436 -8.378 1.00 91.19 194 GLU A O 1
ATOM 1500 N N . THR A 1 195 ? 9.141 -1.242 -9.505 1.00 93.00 195 THR A N 1
ATOM 1501 C CA . THR A 1 195 ? 8.045 -1.406 -8.553 1.00 93.00 195 THR A CA 1
ATOM 1502 C C . THR A 1 195 ? 6.792 -1.889 -9.280 1.00 93.00 195 THR A C 1
ATOM 1504 O O . THR A 1 195 ? 6.480 -1.426 -10.384 1.00 93.00 195 THR A O 1
ATOM 1507 N N . ARG A 1 196 ? 6.059 -2.808 -8.644 1.00 94.94 196 ARG A N 1
ATOM 1508 C CA . ARG A 1 196 ? 4.728 -3.268 -9.058 1.00 94.94 196 ARG A CA 1
ATOM 1509 C C . ARG A 1 196 ? 3.715 -3.021 -7.951 1.00 94.94 196 ARG A C 1
ATOM 1511 O O . ARG A 1 196 ? 3.996 -3.269 -6.779 1.00 94.94 196 ARG A O 1
ATOM 1518 N N . ILE A 1 197 ? 2.529 -2.582 -8.347 1.00 94.62 197 ILE A N 1
ATOM 1519 C CA . ILE A 1 197 ? 1.360 -2.429 -7.489 1.00 94.62 197 ILE A CA 1
ATOM 1520 C C . ILE A 1 197 ? 0.307 -3.411 -7.986 1.00 94.62 197 ILE A C 1
ATOM 1522 O O . ILE A 1 197 ? -0.119 -3.351 -9.135 1.00 94.62 197 ILE A O 1
ATOM 1526 N N . LEU A 1 198 ? -0.105 -4.319 -7.111 1.00 96.56 198 LEU A N 1
ATOM 1527 C CA . LEU A 1 198 ? -1.183 -5.263 -7.356 1.00 96.56 198 LEU A CA 1
ATOM 1528 C C . LEU A 1 198 ? -2.451 -4.716 -6.704 1.00 96.56 198 LEU A C 1
ATOM 1530 O O . LEU A 1 198 ? -2.419 -4.367 -5.525 1.00 96.56 198 LEU A O 1
ATOM 1534 N N . THR A 1 199 ? -3.559 -4.677 -7.440 1.00 95.88 199 THR A N 1
ATOM 1535 C CA . THR A 1 199 ? -4.885 -4.293 -6.938 1.00 95.88 199 THR A CA 1
ATOM 1536 C C . THR A 1 199 ? -5.867 -5.432 -7.180 1.00 95.88 199 THR A C 1
ATOM 1538 O O . THR A 1 199 ? -6.059 -5.846 -8.319 1.00 95.88 199 THR A O 1
ATOM 1541 N N . LYS A 1 200 ? -6.511 -5.939 -6.128 1.00 95.38 200 LYS A N 1
ATOM 1542 C CA . LYS A 1 200 ? -7.528 -6.988 -6.258 1.00 95.38 200 LYS A CA 1
ATOM 1543 C C . LYS A 1 200 ? -8.803 -6.407 -6.874 1.00 95.38 200 LYS A C 1
ATOM 1545 O O . LYS A 1 200 ? -9.406 -5.519 -6.272 1.00 95.38 200 LYS A O 1
ATOM 1550 N N . THR A 1 201 ? -9.222 -6.904 -8.035 1.00 96.88 201 THR A N 1
ATOM 1551 C CA . THR A 1 201 ? -10.394 -6.400 -8.786 1.00 96.88 201 THR A CA 1
ATOM 1552 C C . THR A 1 201 ? -11.583 -7.356 -8.755 1.00 96.88 201 THR A C 1
ATOM 1554 O O . THR A 1 201 ? -12.720 -6.918 -8.907 1.00 96.88 201 THR A O 1
ATOM 1557 N N . GLY A 1 202 ? -11.343 -8.635 -8.461 1.00 96.00 202 GLY A N 1
ATOM 1558 C CA . GLY A 1 202 ? -12.375 -9.665 -8.409 1.00 96.00 202 GLY A CA 1
ATOM 1559 C C . GLY A 1 202 ? -11.920 -10.931 -7.683 1.00 96.00 202 GLY A C 1
ATOM 1560 O O . GLY A 1 202 ? -10.856 -10.970 -7.048 1.00 96.00 202 GLY A O 1
ATOM 1561 N N . ALA A 1 203 ? -12.740 -11.981 -7.769 1.00 95.38 203 ALA A N 1
ATOM 1562 C CA . ALA A 1 203 ? -12.402 -13.299 -7.236 1.00 95.38 203 ALA A CA 1
ATOM 1563 C C . ALA A 1 203 ? -11.220 -13.894 -8.017 1.00 95.38 203 ALA A C 1
ATOM 1565 O O . ALA A 1 203 ? -11.290 -14.011 -9.237 1.00 95.38 203 ALA A O 1
ATOM 1566 N N . ASN A 1 204 ? -10.133 -14.243 -7.322 1.00 97.00 204 ASN A N 1
ATOM 1567 C CA . ASN A 1 204 ? -8.863 -14.678 -7.923 1.00 97.00 204 ASN A CA 1
ATOM 1568 C C . ASN A 1 204 ? -8.339 -13.755 -9.047 1.00 97.00 204 ASN A C 1
ATOM 1570 O O . ASN A 1 204 ? -7.621 -14.215 -9.930 1.00 97.00 204 ASN A O 1
ATOM 1574 N N . GLU A 1 205 ? -8.677 -12.463 -9.031 1.00 98.06 205 GLU A N 1
ATOM 1575 C CA . GLU A 1 205 ? -8.319 -11.518 -10.093 1.00 98.06 205 GLU A CA 1
ATOM 1576 C C . GLU A 1 205 ? -7.575 -10.302 -9.534 1.00 98.06 205 GLU A C 1
ATOM 1578 O O . GLU A 1 205 ? -8.008 -9.687 -8.550 1.00 98.06 205 GLU A O 1
ATOM 1583 N N . TRP A 1 206 ? -6.452 -9.964 -10.173 1.00 98.06 206 TRP A N 1
ATOM 1584 C CA . TRP A 1 206 ? -5.579 -8.864 -9.778 1.00 98.06 206 TRP A CA 1
ATOM 1585 C C . TRP A 1 206 ? -5.140 -8.034 -10.985 1.00 98.06 206 TRP A C 1
ATOM 1587 O O . TRP A 1 206 ? -4.540 -8.555 -11.925 1.00 98.06 206 TRP A O 1
ATOM 1597 N N . LEU A 1 207 ? -5.368 -6.725 -10.916 1.00 97.69 207 LEU A N 1
ATOM 1598 C CA . LEU A 1 207 ? -4.747 -5.735 -11.791 1.00 97.69 207 LEU A CA 1
ATOM 1599 C C . LEU A 1 207 ? -3.305 -5.489 -11.336 1.00 97.69 207 LEU A C 1
ATOM 1601 O O . LEU A 1 207 ? -3.065 -5.297 -10.141 1.00 97.69 207 LEU A O 1
ATOM 1605 N N . ILE A 1 208 ? -2.359 -5.471 -12.275 1.00 97.12 208 ILE A N 1
ATOM 1606 C CA . ILE A 1 208 ? -0.955 -5.149 -12.002 1.00 97.12 208 ILE A CA 1
ATOM 1607 C C . ILE A 1 208 ? -0.533 -3.928 -12.801 1.00 97.12 208 ILE A C 1
ATOM 1609 O O . ILE A 1 208 ? -0.440 -3.980 -14.030 1.00 97.12 208 ILE A O 1
ATOM 1613 N N . ASP A 1 209 ? -0.167 -2.891 -12.056 1.00 92.19 209 ASP A N 1
ATOM 1614 C CA . ASP A 1 209 ? 0.390 -1.646 -12.562 1.00 92.19 209 ASP A CA 1
ATOM 1615 C C . ASP A 1 209 ? 1.840 -1.482 -12.089 1.00 92.19 209 ASP A C 1
ATOM 1617 O O . ASP A 1 209 ? 2.279 -2.076 -11.098 1.00 92.19 209 ASP A O 1
ATOM 1621 N N . GLY A 1 210 ? 2.618 -0.653 -12.776 1.00 85.81 210 GLY A N 1
ATOM 1622 C CA . GLY A 1 210 ? 3.976 -0.334 -12.353 1.00 85.81 210 GLY A CA 1
ATOM 1623 C C . GLY A 1 210 ? 4.816 0.296 -13.450 1.00 85.81 210 GLY A C 1
ATOM 1624 O O . GLY A 1 210 ? 4.408 0.378 -14.605 1.00 85.81 210 GLY A O 1
ATOM 1625 N N . PHE A 1 211 ? 6.013 0.730 -13.069 1.00 71.69 211 PHE A N 1
ATOM 1626 C CA . PHE A 1 211 ? 6.978 1.320 -13.989 1.00 71.69 211 PHE A CA 1
ATOM 1627 C C . PHE A 1 211 ? 8.025 0.285 -14.406 1.00 71.69 211 PHE A C 1
ATOM 1629 O O . PHE A 1 211 ? 8.532 -0.474 -13.574 1.00 71.69 211 PHE A O 1
ATOM 1636 N N . LEU A 1 212 ? 8.342 0.248 -15.697 1.00 67.38 212 LEU A N 1
ATOM 1637 C CA . LEU A 1 212 ? 9.440 -0.542 -16.236 1.00 67.38 212 LEU A CA 1
ATOM 1638 C C . LEU A 1 212 ? 10.666 0.363 -16.327 1.00 67.38 212 LEU A C 1
ATOM 1640 O O . LEU A 1 212 ? 10.668 1.324 -17.091 1.00 67.38 212 LEU A O 1
ATOM 1644 N N . VAL A 1 213 ? 11.727 0.039 -15.588 1.00 65.75 213 VAL A N 1
ATOM 1645 C CA . VAL A 1 213 ? 12.996 0.789 -15.663 1.00 65.75 213 VAL A CA 1
ATOM 1646 C C . VAL A 1 213 ? 13.642 0.599 -17.042 1.00 65.75 213 VAL A C 1
ATOM 1648 O O . VAL A 1 213 ? 14.420 1.436 -17.487 1.00 65.75 213 VAL A O 1
ATOM 1651 N N . ASN A 1 214 ? 13.268 -0.473 -17.751 1.00 55.44 214 ASN A N 1
ATOM 1652 C CA . ASN A 1 214 ? 13.840 -0.848 -19.041 1.00 55.44 214 ASN A CA 1
ATOM 1653 C C . ASN A 1 214 ? 12.931 -0.625 -20.260 1.00 55.44 214 ASN A C 1
ATOM 1655 O O . ASN A 1 214 ? 13.319 -0.993 -21.371 1.00 55.44 214 ASN A O 1
ATOM 1659 N N . THR A 1 215 ? 11.744 -0.020 -20.122 1.00 48.72 215 THR A N 1
ATOM 1660 C CA . THR A 1 215 ? 11.049 0.467 -21.325 1.00 48.72 215 THR A CA 1
ATOM 1661 C C . THR A 1 215 ? 11.748 1.721 -21.799 1.00 48.72 215 THR A C 1
ATOM 1663 O O . THR A 1 215 ? 11.548 2.785 -21.228 1.00 48.72 215 THR A O 1
ATOM 1666 N N . ASN A 1 216 ? 12.601 1.531 -22.808 1.00 44.03 216 ASN A N 1
ATOM 1667 C CA . ASN A 1 216 ? 13.199 2.518 -23.695 1.00 44.03 216 ASN A CA 1
ATOM 1668 C C . ASN A 1 216 ? 12.900 3.970 -23.314 1.00 44.03 216 ASN A C 1
ATOM 1670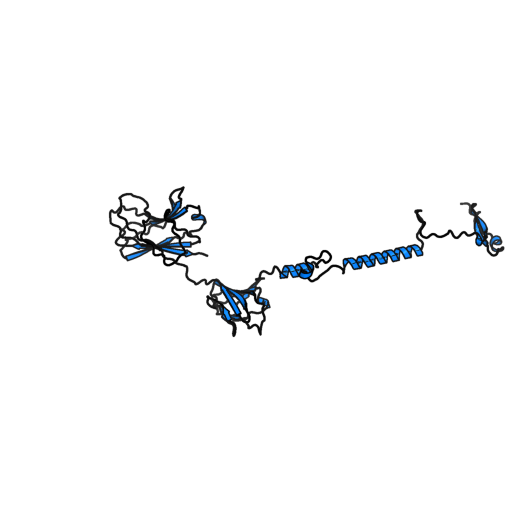 O O . ASN A 1 216 ? 11.779 4.452 -23.506 1.00 44.03 216 ASN A O 1
ATOM 1674 N N . ARG A 1 217 ? 13.957 4.679 -22.895 1.00 50.06 217 ARG A N 1
ATOM 1675 C CA . ARG A 1 217 ? 14.121 6.115 -23.160 1.00 50.06 217 ARG A CA 1
ATOM 1676 C C . ARG A 1 217 ? 13.353 6.452 -24.437 1.00 50.06 217 ARG A C 1
ATOM 1678 O O . ARG A 1 217 ? 13.659 5.883 -25.488 1.00 50.06 217 ARG A O 1
ATOM 1685 N N . ARG A 1 218 ? 12.327 7.302 -24.356 1.00 46.28 218 ARG A N 1
ATOM 1686 C CA . ARG A 1 218 ? 11.565 7.712 -25.541 1.00 46.28 218 ARG A CA 1
ATOM 1687 C C . ARG A 1 218 ? 12.447 8.611 -26.400 1.00 46.28 218 ARG A C 1
ATOM 1689 O O . ARG A 1 218 ? 12.339 9.827 -26.366 1.00 46.28 218 ARG A O 1
ATOM 1696 N N . SER A 1 219 ? 13.341 8.006 -27.171 1.00 46.84 219 SER A N 1
ATOM 1697 C CA . SER A 1 219 ? 14.103 8.706 -28.190 1.00 46.84 219 SER A CA 1
ATOM 1698 C C . SER A 1 219 ? 13.183 8.938 -29.379 1.00 46.84 219 SER A C 1
ATOM 1700 O O . SER A 1 219 ? 12.914 8.026 -30.157 1.00 46.84 219 SER A O 1
ATOM 1702 N N . PHE A 1 220 ? 12.677 10.157 -29.518 1.00 51.66 220 PHE A N 1
ATOM 1703 C CA . PHE A 1 220 ? 12.134 10.615 -30.789 1.00 51.66 220 PHE A CA 1
ATOM 1704 C C . PHE A 1 220 ? 13.260 11.294 -31.563 1.00 51.66 220 PHE A C 1
ATOM 1706 O O . PHE A 1 220 ? 13.997 12.105 -31.008 1.00 51.66 220 PHE A O 1
ATOM 1713 N N . ASN A 1 221 ? 13.415 10.916 -32.830 1.00 50.56 221 ASN A N 1
ATOM 1714 C CA . ASN A 1 221 ? 14.384 11.516 -33.731 1.00 50.56 221 ASN A CA 1
ATOM 1715 C C . ASN A 1 221 ? 13.670 12.591 -34.557 1.00 50.56 221 ASN A C 1
ATOM 1717 O O . ASN A 1 221 ? 12.692 12.299 -35.248 1.00 50.56 221 ASN A O 1
ATOM 1721 N N . ILE A 1 222 ? 14.148 13.830 -34.467 1.00 57.31 222 ILE A N 1
ATOM 1722 C CA . ILE A 1 222 ? 13.739 14.907 -35.371 1.00 57.31 222 ILE A CA 1
ATOM 1723 C C . ILE A 1 222 ? 14.886 15.115 -36.348 1.00 57.31 222 ILE A C 1
ATOM 1725 O O . ILE A 1 222 ? 15.976 15.468 -35.907 1.00 57.31 222 ILE A O 1
ATOM 1729 N N . ASN A 1 223 ? 14.627 14.905 -37.641 1.00 52.03 223 ASN A N 1
ATOM 1730 C CA . ASN A 1 223 ? 15.564 15.214 -38.717 1.00 52.03 223 ASN A CA 1
ATOM 1731 C C . ASN A 1 223 ? 15.253 16.598 -39.286 1.00 52.03 223 ASN A C 1
ATOM 1733 O O . ASN A 1 223 ? 14.166 16.818 -39.820 1.00 52.03 223 ASN A O 1
ATOM 1737 N N . PHE A 1 224 ? 16.220 17.511 -39.219 1.00 56.75 224 PHE A N 1
ATOM 1738 C CA . PHE A 1 224 ? 16.161 18.787 -39.938 1.00 56.75 224 PHE A CA 1
ATOM 1739 C C . PHE A 1 224 ? 16.985 18.691 -41.225 1.00 56.75 224 PHE A C 1
ATOM 1741 O O . PHE A 1 224 ? 18.133 18.260 -41.163 1.00 56.75 224 PHE A O 1
ATOM 1748 N N . ALA A 1 225 ? 16.434 19.109 -42.367 1.00 48.38 225 ALA A N 1
ATOM 1749 C CA . ALA A 1 225 ? 17.164 19.265 -43.629 1.00 48.38 225 ALA A CA 1
ATOM 1750 C C . ALA A 1 225 ? 17.237 20.754 -43.999 1.00 48.38 225 ALA A C 1
ATOM 1752 O O . ALA A 1 225 ? 16.233 21.456 -43.910 1.00 48.38 225 ALA A O 1
ATOM 1753 N N . TRP A 1 226 ? 18.422 21.234 -44.389 1.00 51.34 226 TRP A N 1
ATOM 1754 C CA . TRP A 1 226 ? 18.689 22.658 -44.634 1.00 51.34 226 TRP A CA 1
ATOM 1755 C C . TRP A 1 226 ? 18.838 22.956 -46.124 1.00 51.34 226 TRP A C 1
ATOM 1757 O O . TRP A 1 226 ? 19.843 22.574 -46.724 1.00 51.34 226 TRP A O 1
ATOM 1767 N N . HIS A 1 227 ? 17.902 23.701 -46.705 1.00 41.28 227 HIS A N 1
ATOM 1768 C CA . HIS A 1 227 ? 17.993 24.158 -48.091 1.00 41.28 227 HIS A CA 1
ATOM 1769 C C . HIS A 1 227 ? 18.224 25.671 -48.107 1.00 41.28 227 HIS A C 1
ATOM 1771 O O . HIS A 1 227 ? 17.313 26.442 -47.829 1.00 41.28 227 HIS A O 1
ATOM 1777 N N . GLY A 1 228 ? 19.446 26.111 -48.409 1.00 46.16 228 GLY A N 1
ATOM 1778 C CA . GLY A 1 228 ? 19.768 27.535 -48.495 1.00 46.16 228 GLY A CA 1
ATOM 1779 C C . GLY A 1 228 ? 21.056 27.791 -49.270 1.00 46.16 228 GLY A C 1
ATOM 1780 O O . GLY A 1 228 ? 22.011 27.022 -49.180 1.00 46.16 228 GLY A O 1
ATOM 1781 N N . THR A 1 229 ? 21.079 28.876 -50.046 1.00 45.22 229 THR A N 1
ATOM 1782 C CA . THR A 1 229 ? 22.293 29.366 -50.718 1.00 45.22 229 THR A CA 1
ATOM 1783 C C . THR A 1 229 ? 22.936 30.424 -49.821 1.00 45.22 229 THR A C 1
ATOM 1785 O O . THR A 1 229 ? 22.245 31.327 -49.357 1.00 45.22 229 THR A O 1
ATOM 1788 N N . TYR A 1 230 ? 24.235 30.301 -49.539 1.00 48.09 230 TYR A N 1
ATOM 1789 C CA . TYR A 1 230 ? 24.939 31.158 -48.578 1.00 48.09 230 TYR A CA 1
ATOM 1790 C C . TYR A 1 230 ? 25.042 32.608 -49.085 1.00 48.09 230 TYR A C 1
ATOM 1792 O O . TYR A 1 230 ? 25.564 32.850 -50.174 1.00 48.09 230 TYR A O 1
ATOM 1800 N N . GLY A 1 231 ? 24.582 33.573 -48.284 1.00 52.19 231 GLY A N 1
ATOM 1801 C CA . GLY A 1 231 ? 24.914 34.994 -48.432 1.00 52.19 231 GLY A CA 1
ATOM 1802 C C . GLY A 1 231 ? 26.098 35.362 -47.521 1.00 52.19 231 GLY A C 1
ATOM 1803 O O . GLY A 1 231 ? 26.228 34.776 -46.451 1.00 52.19 231 GLY A O 1
ATOM 1804 N N . PRO A 1 232 ? 26.980 36.305 -47.897 1.00 44.81 232 PRO A N 1
ATOM 1805 C CA . PRO A 1 232 ? 28.283 36.527 -47.251 1.00 44.81 232 PRO A CA 1
ATOM 1806 C C . PRO A 1 232 ? 28.266 37.204 -45.858 1.00 44.81 232 PRO A C 1
ATOM 1808 O O . PRO A 1 232 ? 29.268 37.797 -45.465 1.00 44.81 232 PRO A O 1
ATOM 1811 N N . SER A 1 233 ? 27.182 37.144 -45.081 1.00 49.44 233 SER A N 1
ATOM 1812 C CA . SER A 1 233 ? 27.122 37.792 -43.762 1.00 49.44 233 SER A CA 1
ATOM 1813 C C . SER A 1 233 ? 27.445 36.833 -42.605 1.00 49.44 233 SER A C 1
ATOM 1815 O O . SER A 1 233 ? 26.936 35.720 -42.508 1.00 49.44 233 SER A O 1
ATOM 1817 N N . SER A 1 234 ? 28.312 37.288 -41.698 1.00 46.12 234 SER A N 1
ATOM 1818 C CA . SER A 1 234 ? 28.802 36.585 -40.505 1.00 46.12 234 SER A CA 1
ATOM 1819 C C . SER A 1 234 ? 27.765 36.552 -39.368 1.00 46.12 234 SER A C 1
ATOM 1821 O O . SER A 1 234 ? 27.947 37.202 -38.337 1.00 46.12 234 SER A O 1
ATOM 1823 N N . GLY A 1 235 ? 26.652 35.842 -39.564 1.00 54.91 235 GLY A N 1
ATOM 1824 C CA . GLY A 1 235 ? 25.574 35.708 -38.575 1.00 54.91 235 GLY A CA 1
ATOM 1825 C C . GLY A 1 235 ? 25.296 34.259 -38.165 1.00 54.91 235 GLY A C 1
ATOM 1826 O O . GLY A 1 235 ? 25.534 33.330 -38.932 1.00 54.91 235 GLY A O 1
ATOM 1827 N N . VAL A 1 236 ? 24.763 34.072 -36.952 1.00 50.38 236 VAL A N 1
ATOM 1828 C CA . VAL A 1 236 ? 24.184 32.796 -36.493 1.00 50.38 236 VAL A CA 1
ATOM 1829 C C . VAL A 1 236 ? 22.953 32.494 -37.352 1.00 50.38 236 VAL A C 1
ATOM 1831 O O . VAL A 1 236 ? 22.018 33.293 -37.379 1.00 50.38 236 VAL A O 1
ATOM 1834 N N . TYR A 1 237 ? 22.951 31.364 -38.062 1.00 54.47 237 TYR A N 1
ATOM 1835 C CA . TYR A 1 237 ? 21.878 31.012 -38.996 1.00 54.47 237 TYR A CA 1
ATOM 1836 C C . TYR A 1 237 ? 20.882 30.027 -38.368 1.00 54.47 237 TYR A C 1
ATOM 1838 O O . TYR A 1 237 ? 21.277 29.061 -37.710 1.00 54.47 237 TYR A O 1
ATOM 1846 N N . THR A 1 238 ? 19.587 30.267 -38.580 1.00 50.16 238 THR A N 1
ATOM 1847 C CA . THR A 1 238 ? 18.477 29.405 -38.135 1.00 50.16 238 THR A CA 1
ATOM 1848 C C . THR A 1 238 ? 17.840 28.693 -39.336 1.00 50.16 238 THR A C 1
ATOM 1850 O O . THR A 1 238 ? 17.773 29.299 -40.403 1.00 50.16 238 THR A O 1
ATOM 1853 N N . PRO A 1 239 ? 17.384 27.434 -39.209 1.00 48.31 239 PRO A N 1
ATOM 1854 C CA . PRO A 1 239 ? 16.936 26.636 -40.353 1.00 48.31 239 PRO A CA 1
ATOM 1855 C C . PRO A 1 239 ? 15.601 27.103 -40.930 1.00 48.31 239 PRO A C 1
ATOM 1857 O O . PRO A 1 239 ? 14.638 27.260 -40.182 1.00 48.31 239 PRO A O 1
ATOM 1860 N N . ASP A 1 240 ? 15.519 27.194 -42.261 1.00 45.69 240 ASP A N 1
ATOM 1861 C CA . ASP A 1 240 ? 14.251 27.225 -42.999 1.00 45.69 240 ASP A CA 1
ATOM 1862 C C . ASP A 1 240 ? 13.817 25.798 -43.401 1.00 45.69 240 ASP A C 1
ATOM 1864 O O . ASP A 1 240 ? 14.634 24.940 -43.740 1.00 45.69 240 ASP A O 1
ATOM 1868 N N . ARG A 1 241 ? 12.508 25.534 -43.282 1.00 48.75 241 ARG A N 1
ATOM 1869 C CA . ARG A 1 241 ? 11.858 24.207 -43.223 1.00 48.75 241 ARG A CA 1
ATOM 1870 C C . ARG A 1 241 ? 11.913 23.402 -44.533 1.00 48.75 241 ARG A C 1
ATOM 1872 O O . ARG A 1 241 ? 11.532 23.910 -45.580 1.00 48.75 241 ARG A O 1
ATOM 1879 N N . GLU A 1 242 ? 12.114 22.085 -44.411 1.00 38.12 242 GLU A N 1
ATOM 1880 C CA . GLU A 1 242 ? 11.362 21.084 -45.191 1.00 38.12 242 GLU A CA 1
ATOM 1881 C C . GLU A 1 242 ? 10.476 20.221 -44.272 1.00 38.12 242 GLU A C 1
ATOM 1883 O O . GLU A 1 242 ? 10.697 20.128 -43.063 1.00 38.12 242 GLU A O 1
ATOM 1888 N N . ALA A 1 243 ? 9.393 19.676 -44.830 1.00 42.47 243 ALA A N 1
ATOM 1889 C CA . ALA A 1 243 ? 8.304 19.017 -44.117 1.00 42.47 243 ALA A CA 1
ATOM 1890 C C . ALA A 1 243 ? 8.776 17.852 -43.223 1.00 42.47 243 ALA A C 1
ATOM 1892 O O . ALA A 1 243 ? 9.023 16.744 -43.689 1.00 42.47 243 ALA A O 1
ATOM 1893 N N . ALA A 1 244 ? 8.839 18.088 -41.910 1.00 41.34 244 ALA A N 1
ATOM 1894 C CA . ALA A 1 244 ? 8.959 17.022 -40.926 1.00 41.34 244 ALA A CA 1
ATOM 1895 C C . ALA A 1 244 ? 7.701 16.135 -40.975 1.00 41.34 244 ALA A C 1
ATOM 1897 O O . ALA A 1 244 ? 6.623 16.552 -40.546 1.00 41.34 244 ALA A O 1
ATOM 1898 N N . ASN A 1 245 ? 7.836 14.913 -41.493 1.00 39.62 245 ASN A N 1
ATOM 1899 C CA . ASN A 1 245 ? 6.830 13.866 -41.333 1.00 39.62 245 ASN A CA 1
ATOM 1900 C C . ASN A 1 245 ? 6.896 13.351 -39.889 1.00 39.62 245 ASN A C 1
ATOM 1902 O O . ASN A 1 245 ? 7.655 12.440 -39.562 1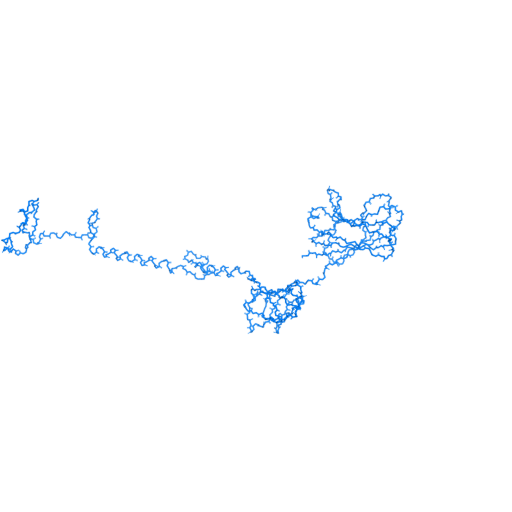.00 39.62 245 ASN A O 1
ATOM 1906 N N . LEU A 1 246 ? 6.124 13.983 -39.006 1.00 42.53 246 LEU A N 1
ATOM 1907 C CA . LEU A 1 246 ? 5.943 13.543 -37.626 1.00 42.53 246 LEU A CA 1
ATOM 1908 C C . LEU A 1 246 ? 5.013 12.323 -37.609 1.00 42.53 246 LEU A C 1
ATOM 1910 O O . LEU A 1 246 ? 3.793 12.459 -37.615 1.00 42.53 246 LEU A O 1
ATOM 1914 N N . ASN A 1 247 ? 5.581 11.120 -37.546 1.00 36.78 247 ASN A N 1
ATOM 1915 C CA . ASN A 1 247 ? 4.823 9.883 -37.334 1.00 36.78 247 ASN A CA 1
ATOM 1916 C C . ASN A 1 247 ? 4.411 9.706 -35.852 1.00 36.78 247 ASN A C 1
ATOM 1918 O O . ASN A 1 247 ? 4.691 8.656 -35.278 1.00 36.78 247 ASN A O 1
ATOM 1922 N N . SER A 1 248 ? 3.809 10.720 -35.203 1.00 32.47 248 SER A N 1
ATOM 1923 C CA . SER A 1 248 ? 2.946 10.602 -33.995 1.00 32.47 248 SER A CA 1
ATOM 1924 C C . SER A 1 248 ? 2.574 11.971 -33.375 1.00 32.47 248 SER A C 1
ATOM 1926 O O . SER A 1 248 ? 3.361 12.914 -33.454 1.00 32.47 248 SER A O 1
ATOM 1928 N N . PRO A 1 249 ? 1.402 12.111 -32.717 1.00 32.44 249 PRO A N 1
ATOM 1929 C CA . PRO A 1 249 ? 0.664 13.376 -32.618 1.00 32.44 249 PRO A CA 1
ATOM 1930 C C . PRO A 1 249 ? 0.855 14.137 -31.289 1.00 32.44 249 PRO A C 1
ATOM 1932 O O . PRO A 1 249 ? -0.127 14.557 -30.685 1.00 32.44 249 PRO A O 1
ATOM 1935 N N . VAL A 1 250 ? 2.084 14.306 -30.787 1.00 36.84 250 VAL A N 1
ATOM 1936 C CA . VAL A 1 250 ? 2.283 14.936 -29.453 1.00 36.84 250 VAL A CA 1
ATOM 1937 C C . VAL A 1 250 ? 2.891 16.343 -29.513 1.00 36.84 250 VAL A C 1
ATOM 1939 O O . VAL A 1 250 ? 2.895 17.053 -28.514 1.00 36.84 250 VAL A O 1
ATOM 1942 N N . MET A 1 251 ? 3.361 16.809 -30.671 1.00 39.56 251 MET A N 1
ATOM 1943 C CA . MET A 1 251 ? 4.069 18.093 -30.770 1.00 39.56 251 MET A CA 1
ATOM 1944 C C . MET A 1 251 ? 3.390 19.019 -31.780 1.00 39.56 251 MET A C 1
ATOM 1946 O O . MET A 1 251 ? 3.480 18.815 -32.988 1.00 39.56 251 MET A O 1
ATOM 1950 N N . SER A 1 252 ? 2.694 20.038 -31.265 1.00 36.38 252 SER A N 1
ATOM 1951 C CA . SER A 1 252 ? 2.153 21.141 -32.064 1.00 36.38 252 SER A CA 1
ATOM 1952 C C . SER A 1 252 ? 3.256 22.160 -32.336 1.00 36.38 252 SER A C 1
ATOM 1954 O O . SER A 1 252 ? 3.876 22.667 -31.403 1.00 36.38 252 SER A O 1
ATOM 1956 N N . VAL A 1 253 ? 3.485 22.479 -33.607 1.00 40.34 253 VAL A N 1
ATOM 1957 C CA . VAL A 1 253 ? 4.387 23.555 -34.034 1.00 40.34 253 VAL A CA 1
ATOM 1958 C C . VAL A 1 253 ? 3.507 24.727 -34.466 1.00 40.34 253 VAL A C 1
ATOM 1960 O O . VAL A 1 253 ? 2.773 24.614 -35.446 1.00 40.34 253 VAL A O 1
ATOM 1963 N N . ASN A 1 254 ? 3.521 25.837 -33.724 1.00 35.59 254 ASN A N 1
ATOM 1964 C CA . ASN A 1 254 ? 2.718 27.013 -34.072 1.00 35.59 254 ASN A CA 1
ATOM 1965 C C . ASN A 1 254 ? 3.368 27.786 -35.235 1.00 35.59 254 ASN A C 1
ATOM 1967 O O . ASN A 1 254 ? 4.522 28.203 -35.164 1.00 35.59 254 ASN A O 1
ATOM 1971 N N . ASN A 1 255 ? 2.595 27.998 -36.303 1.00 39.59 255 ASN A N 1
ATOM 1972 C CA . ASN A 1 255 ? 3.038 28.463 -37.627 1.00 39.59 255 ASN A CA 1
ATOM 1973 C C . ASN A 1 255 ? 3.525 29.927 -37.724 1.00 39.59 255 ASN A C 1
ATOM 1975 O O . ASN A 1 255 ? 3.724 30.418 -38.831 1.00 39.59 255 ASN A O 1
ATOM 1979 N N . SER A 1 256 ? 3.735 30.642 -36.618 1.00 38.69 256 SER A N 1
ATOM 1980 C CA . SER A 1 256 ? 4.170 32.051 -36.658 1.00 38.69 256 SER A CA 1
ATOM 1981 C C . SER A 1 256 ? 5.328 32.398 -35.719 1.00 38.69 256 SER A C 1
ATOM 1983 O O . SER A 1 256 ? 5.792 33.536 -35.717 1.00 38.69 256 SER A O 1
ATOM 1985 N N . SER A 1 257 ? 5.840 31.449 -34.931 1.00 42.03 257 SER A N 1
ATOM 1986 C CA . SER A 1 257 ? 7.021 31.633 -34.074 1.00 42.03 257 SER A CA 1
ATOM 1987 C C . SER A 1 257 ? 7.653 30.266 -33.817 1.00 42.03 257 SER A C 1
ATOM 1989 O O . SER A 1 257 ? 7.061 29.412 -33.165 1.00 42.03 257 SER A O 1
ATOM 1991 N N . GLN A 1 258 ? 8.820 30.039 -34.422 1.00 49.38 258 GLN A N 1
ATOM 1992 C CA . GLN A 1 258 ? 9.488 28.741 -34.565 1.00 49.38 258 GLN A CA 1
ATOM 1993 C C . GLN A 1 258 ? 10.060 28.219 -33.238 1.00 49.38 258 GLN A C 1
ATOM 1995 O O . GLN A 1 258 ? 11.268 28.259 -33.018 1.00 49.38 258 GLN A O 1
ATOM 2000 N N . GLY A 1 259 ? 9.191 27.729 -32.357 1.00 47.44 259 GLY A N 1
ATOM 2001 C CA . GLY A 1 259 ? 9.582 27.167 -31.075 1.00 47.44 259 GLY A CA 1
ATOM 2002 C C . GLY A 1 259 ? 9.252 25.693 -30.917 1.00 47.44 259 GLY A C 1
ATOM 2003 O O . GLY A 1 259 ? 8.151 25.256 -31.243 1.00 47.44 259 GLY A O 1
ATOM 2004 N N . PHE A 1 260 ? 10.207 24.935 -30.380 1.00 53.41 260 PHE A N 1
ATOM 2005 C CA . PHE A 1 260 ? 9.974 23.590 -29.870 1.00 53.41 260 PHE A CA 1
ATOM 2006 C C . PHE A 1 260 ? 9.740 23.670 -28.357 1.00 53.41 260 PHE A C 1
ATOM 2008 O O . PHE A 1 260 ? 10.643 24.054 -27.612 1.00 53.41 260 PHE A O 1
ATOM 2015 N N . ALA A 1 261 ? 8.527 23.345 -27.905 1.00 52.03 261 ALA A N 1
ATOM 2016 C CA . ALA A 1 261 ? 8.198 23.303 -26.484 1.00 52.03 261 ALA A CA 1
ATOM 2017 C C . ALA A 1 261 ? 8.437 21.890 -25.938 1.00 52.03 261 ALA A C 1
ATOM 2019 O O . ALA A 1 261 ? 7.782 20.940 -26.365 1.00 52.03 261 ALA A O 1
ATOM 2020 N N . VAL A 1 262 ? 9.358 21.761 -24.979 1.00 55.75 262 VAL A N 1
ATOM 2021 C CA . VAL A 1 262 ? 9.588 20.512 -24.237 1.00 55.75 262 VAL A CA 1
ATOM 2022 C C . VAL A 1 262 ? 8.894 20.638 -22.879 1.00 55.75 262 VAL A C 1
ATOM 2024 O O . VAL A 1 262 ? 9.340 21.437 -22.054 1.00 55.75 262 VAL A O 1
ATOM 2027 N N . PRO A 1 263 ? 7.781 19.924 -22.625 1.00 52.47 263 PRO A N 1
ATOM 2028 C CA . PRO A 1 263 ? 7.042 20.059 -21.369 1.00 52.47 263 PRO A CA 1
ATOM 2029 C C . PRO A 1 263 ? 7.664 19.266 -20.205 1.00 52.47 263 PRO A C 1
ATOM 2031 O O . PRO A 1 263 ? 7.127 19.283 -19.100 1.00 52.47 263 PRO A O 1
ATOM 2034 N N . PHE A 1 264 ? 8.782 18.576 -20.437 1.00 56.69 264 PHE A N 1
ATOM 2035 C CA . PHE A 1 264 ? 9.443 17.685 -19.485 1.00 56.69 264 PHE A CA 1
ATOM 2036 C C . PHE A 1 264 ? 10.947 17.966 -19.395 1.00 56.69 264 PHE A C 1
ATOM 2038 O O . PHE A 1 264 ? 11.525 18.620 -20.264 1.00 56.69 264 PHE A O 1
ATOM 2045 N N . ARG A 1 265 ? 11.575 17.468 -18.324 1.00 57.00 265 ARG A N 1
ATOM 2046 C CA . ARG A 1 265 ? 13.033 17.483 -18.160 1.00 57.00 265 ARG A CA 1
ATOM 2047 C C . ARG A 1 265 ? 13.666 16.496 -19.122 1.00 57.00 265 ARG A C 1
ATOM 2049 O O . ARG A 1 265 ? 13.273 15.331 -19.157 1.00 57.00 265 ARG A O 1
ATOM 2056 N N . CYS A 1 266 ? 14.653 16.949 -19.886 1.00 60.97 266 CYS A N 1
ATOM 2057 C CA . CYS A 1 266 ? 15.356 16.065 -20.801 1.00 60.97 266 CYS A CA 1
ATOM 2058 C C . CYS A 1 266 ? 16.851 16.357 -20.902 1.00 60.97 266 CYS A C 1
ATOM 2060 O O . CYS A 1 266 ? 17.270 17.518 -20.917 1.00 60.97 266 CYS A O 1
ATOM 2062 N N . LYS A 1 267 ? 17.632 15.294 -21.110 1.00 64.31 267 LYS A N 1
ATOM 2063 C CA . LYS A 1 267 ? 18.987 15.398 -21.655 1.00 64.31 267 LYS A CA 1
ATOM 2064 C C . LYS A 1 267 ? 18.921 15.453 -23.165 1.00 64.31 267 LYS A C 1
ATOM 2066 O O . LYS A 1 267 ? 18.283 14.607 -23.797 1.00 64.31 267 LYS A O 1
ATOM 2071 N N . LEU A 1 268 ? 19.602 16.437 -23.736 1.00 64.88 268 LEU A N 1
ATOM 2072 C CA . LEU A 1 268 ? 19.679 16.595 -25.175 1.00 64.88 268 LEU A CA 1
ATOM 2073 C C . LEU A 1 268 ? 20.970 15.981 -25.715 1.00 64.88 268 LEU A C 1
ATOM 2075 O O . LEU A 1 268 ? 22.076 16.392 -25.366 1.00 64.88 268 LEU A O 1
ATOM 2079 N N . LYS A 1 269 ? 20.829 15.057 -26.662 1.00 64.94 269 LYS A N 1
ATOM 2080 C CA . LYS A 1 269 ? 21.932 14.649 -27.535 1.00 64.94 269 LYS A CA 1
ATOM 2081 C C . LYS A 1 269 ? 21.596 15.066 -28.952 1.00 64.94 269 LYS A C 1
ATOM 2083 O O . LYS A 1 269 ? 20.479 14.873 -29.416 1.00 64.94 269 LYS A O 1
ATOM 2088 N N . ALA A 1 270 ? 22.562 15.635 -29.644 1.00 63.38 270 ALA A N 1
ATOM 2089 C CA . ALA A 1 270 ? 22.446 15.999 -31.040 1.00 63.38 270 ALA A CA 1
ATOM 2090 C C . ALA A 1 270 ? 23.467 15.195 -31.845 1.00 63.38 270 ALA A C 1
ATOM 2092 O O . ALA A 1 270 ? 24.561 14.917 -31.372 1.00 63.38 270 ALA A O 1
ATOM 2093 N N . ALA A 1 271 ? 23.145 14.809 -33.069 1.00 63.81 271 ALA A N 1
ATOM 2094 C CA . ALA A 1 271 ? 24.134 14.304 -34.010 1.00 63.81 271 ALA A CA 1
ATOM 2095 C C . ALA A 1 271 ? 23.979 15.054 -35.324 1.00 63.81 271 ALA A C 1
ATOM 2097 O O . ALA A 1 271 ? 22.873 15.148 -35.856 1.00 63.81 271 ALA A O 1
ATOM 2098 N N . VAL A 1 272 ? 25.086 15.587 -35.835 1.00 64.38 272 VAL A N 1
ATOM 2099 C CA . VAL A 1 272 ? 25.120 16.177 -37.173 1.00 64.38 272 VAL A CA 1
ATOM 2100 C C . VAL A 1 272 ? 25.650 15.128 -38.124 1.00 64.38 272 VAL A C 1
ATOM 2102 O O . VAL A 1 272 ? 26.770 14.637 -37.965 1.00 64.38 272 VAL A O 1
ATOM 2105 N N . HIS A 1 273 ? 24.857 14.788 -39.126 1.00 60.84 273 HIS A N 1
ATOM 2106 C CA . HIS A 1 273 ? 25.323 13.972 -40.231 1.00 60.84 273 HIS A CA 1
ATOM 2107 C C . HIS A 1 273 ? 25.873 14.915 -41.296 1.00 60.84 273 HIS A C 1
ATOM 2109 O O . HIS A 1 273 ? 25.149 15.754 -41.840 1.00 60.84 273 HIS A O 1
ATOM 2115 N N . ALA A 1 274 ? 27.176 14.811 -41.557 1.00 56.91 274 ALA A N 1
ATOM 2116 C CA . ALA A 1 274 ? 27.811 15.615 -42.583 1.00 56.91 274 ALA A CA 1
ATOM 2117 C C . ALA A 1 274 ? 27.312 15.161 -43.961 1.00 56.91 274 ALA A C 1
ATOM 2119 O O . ALA A 1 274 ? 27.535 14.018 -44.376 1.00 56.91 274 ALA A O 1
ATOM 2120 N N . GLY A 1 275 ? 26.669 16.081 -44.683 1.00 59.06 275 GLY A N 1
ATOM 2121 C CA . GLY A 1 275 ? 26.548 15.995 -46.134 1.00 59.06 275 GLY A CA 1
ATOM 2122 C C . GLY A 1 275 ? 27.923 16.095 -46.813 1.00 59.06 275 GLY A C 1
ATOM 2123 O O . GLY A 1 275 ? 28.973 15.953 -46.180 1.00 59.06 275 GLY A O 1
ATOM 2124 N N . ASN A 1 276 ? 27.947 16.351 -48.120 1.00 51.44 276 ASN A N 1
ATOM 2125 C CA . ASN A 1 276 ? 29.212 16.541 -48.832 1.00 51.44 276 ASN A CA 1
ATOM 2126 C C . ASN A 1 276 ? 29.960 17.784 -48.300 1.00 51.44 276 ASN A C 1
ATOM 2128 O O . ASN A 1 276 ? 29.523 18.904 -48.533 1.00 51.44 276 ASN A O 1
ATOM 2132 N N . ALA A 1 277 ? 31.082 17.529 -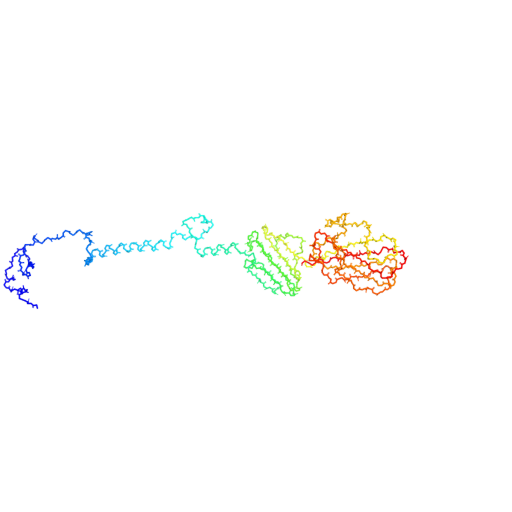47.612 1.00 52.22 277 ALA A N 1
ATOM 2133 C CA . ALA A 1 277 ? 32.164 18.433 -47.194 1.00 52.22 277 ALA A CA 1
ATOM 2134 C C . ALA A 1 277 ? 31.754 19.734 -46.466 1.00 52.22 277 ALA A C 1
ATOM 2136 O O . ALA A 1 277 ? 31.576 20.776 -47.087 1.00 52.22 277 ALA A O 1
ATOM 2137 N N . LEU A 1 278 ? 31.756 19.711 -45.124 1.00 53.44 278 LEU A N 1
ATOM 2138 C CA . LEU A 1 278 ? 31.592 20.910 -44.273 1.00 53.44 278 LEU A CA 1
ATOM 2139 C C . LEU A 1 278 ? 32.900 21.725 -44.107 1.00 53.44 278 LEU A C 1
ATOM 2141 O O . LEU A 1 278 ? 33.006 22.567 -43.220 1.00 53.44 278 LEU A O 1
ATOM 2145 N N . GLY A 1 279 ? 33.916 21.472 -44.939 1.00 58.12 279 GLY A N 1
ATOM 2146 C CA . GLY A 1 279 ? 35.247 22.072 -44.800 1.00 58.12 279 GLY A CA 1
ATOM 2147 C C . GLY A 1 279 ? 36.045 21.538 -43.599 1.00 58.12 279 GLY A C 1
ATOM 2148 O O . GLY A 1 279 ? 35.676 20.549 -42.964 1.00 58.12 279 GLY A O 1
ATOM 2149 N N . SER A 1 280 ? 37.191 22.165 -43.318 1.00 57.19 280 SER A N 1
ATOM 2150 C CA . SER A 1 280 ? 38.100 21.830 -42.205 1.00 57.19 280 SER A CA 1
ATOM 2151 C C . SER A 1 280 ? 37.915 22.736 -40.983 1.00 57.19 280 SER A C 1
ATOM 2153 O O . SER A 1 280 ? 38.854 22.938 -40.219 1.00 57.19 280 SER A O 1
ATOM 2155 N N . SER A 1 281 ? 36.748 23.358 -40.848 1.00 58.59 281 SER A N 1
ATOM 2156 C CA . SER A 1 281 ? 36.481 24.388 -39.846 1.00 58.59 281 SER A CA 1
ATOM 2157 C C . SER A 1 281 ? 35.745 23.838 -38.637 1.00 58.59 281 SER A C 1
ATOM 2159 O O . SER A 1 281 ? 34.846 23.014 -38.787 1.00 58.59 281 SER A O 1
ATOM 2161 N N . ASP A 1 282 ? 36.070 24.363 -37.462 1.00 62.69 282 ASP A N 1
ATOM 2162 C CA . ASP A 1 282 ? 35.423 24.010 -36.204 1.00 62.69 282 ASP A CA 1
ATOM 2163 C C . ASP A 1 282 ? 33.914 24.296 -36.249 1.00 62.69 282 ASP A C 1
ATOM 2165 O O . ASP A 1 282 ? 33.488 25.415 -36.546 1.00 62.69 282 ASP A O 1
ATOM 2169 N N . LEU A 1 283 ? 33.101 23.279 -35.943 1.00 61.19 283 LEU A N 1
ATOM 2170 C CA . LEU A 1 283 ? 31.652 23.411 -35.825 1.00 61.19 283 LEU A CA 1
ATOM 2171 C C . LEU A 1 283 ? 31.277 23.467 -34.344 1.00 61.19 283 LEU A C 1
ATOM 2173 O O . LEU A 1 283 ? 31.587 22.547 -33.578 1.00 61.19 283 LEU A O 1
ATOM 2177 N N . THR A 1 284 ? 30.556 24.516 -33.963 1.00 64.25 284 THR A N 1
ATOM 2178 C CA . THR A 1 284 ? 29.933 24.618 -32.641 1.00 64.25 284 THR A CA 1
ATOM 2179 C C . THR A 1 284 ? 28.423 24.615 -32.809 1.00 64.25 284 THR A C 1
ATOM 2181 O O . THR A 1 284 ? 27.876 25.447 -33.538 1.00 64.25 284 THR A O 1
ATOM 2184 N N . LEU A 1 285 ? 27.749 23.682 -32.133 1.00 68.12 285 LEU A N 1
ATOM 2185 C CA . LEU A 1 285 ? 26.296 23.684 -32.022 1.00 68.12 285 LEU A CA 1
ATOM 2186 C C . LEU A 1 285 ? 25.910 24.449 -30.747 1.00 68.12 285 LEU A C 1
ATOM 2188 O O . LEU A 1 285 ? 26.447 24.211 -29.656 1.00 68.12 285 LEU A O 1
ATOM 2192 N N . TYR A 1 286 ? 24.958 25.361 -30.893 1.00 66.12 286 TYR A N 1
ATOM 2193 C CA . TYR A 1 286 ? 24.401 26.161 -29.813 1.00 66.12 286 TYR A CA 1
ATOM 2194 C C . TYR A 1 286 ? 22.960 25.741 -29.544 1.00 66.12 286 TYR A C 1
ATOM 2196 O O . TYR A 1 286 ? 22.158 25.605 -30.470 1.00 66.12 286 TYR A O 1
ATOM 2204 N N . VAL A 1 287 ? 22.633 25.606 -28.262 1.00 68.88 287 VAL A N 1
ATOM 2205 C CA . VAL A 1 287 ? 21.267 25.592 -27.746 1.00 68.88 287 VAL A CA 1
ATOM 2206 C C . VAL A 1 287 ? 20.968 27.010 -27.281 1.00 68.88 287 VAL A C 1
ATOM 2208 O O . VAL A 1 287 ? 21.593 27.518 -26.348 1.00 68.88 287 VAL A O 1
ATOM 2211 N N . LEU A 1 288 ? 20.044 27.674 -27.962 1.00 66.62 288 LEU A N 1
ATOM 2212 C CA . LEU A 1 288 ? 19.702 29.072 -27.738 1.00 66.62 288 LEU A CA 1
ATOM 2213 C C . LEU A 1 288 ? 18.294 29.169 -27.152 1.00 66.62 288 LEU A C 1
ATOM 2215 O O . LEU A 1 288 ? 17.361 28.549 -27.662 1.00 66.62 288 LEU A O 1
ATOM 2219 N N . LYS A 1 289 ? 18.126 30.001 -26.129 1.00 71.31 289 LYS A N 1
ATOM 2220 C CA . LYS A 1 289 ? 16.831 30.516 -25.699 1.00 71.31 289 LYS A CA 1
ATOM 2221 C C . LYS A 1 289 ? 16.526 31.722 -26.571 1.00 71.31 289 LYS A C 1
ATOM 2223 O O . LYS A 1 289 ? 17.310 32.669 -26.610 1.00 71.31 289 LYS A O 1
ATOM 2228 N N . LYS A 1 290 ? 15.407 31.711 -27.282 1.00 63.09 290 LYS A N 1
ATOM 2229 C CA . LYS A 1 290 ? 14.936 32.890 -28.003 1.00 63.09 290 LYS A CA 1
ATOM 2230 C C . LYS A 1 290 ? 13.677 33.397 -27.331 1.00 63.09 290 LYS A C 1
ATOM 2232 O O . LYS A 1 290 ? 12.683 32.682 -27.268 1.00 63.09 290 LYS A O 1
ATOM 2237 N N . SER A 1 291 ? 13.756 34.626 -26.840 1.00 63.25 291 SER A N 1
ATOM 2238 C CA . SER A 1 291 ? 12.613 35.347 -26.306 1.00 63.25 291 SER A CA 1
ATOM 2239 C C . SER A 1 291 ? 12.060 36.281 -27.366 1.00 63.25 291 SER A C 1
ATOM 2241 O O . SER A 1 291 ? 12.818 36.972 -28.052 1.00 63.25 291 SER A O 1
ATOM 2243 N N . VAL A 1 292 ? 10.733 36.333 -27.490 1.00 59.44 292 VAL A N 1
ATOM 2244 C CA . VAL A 1 292 ? 10.063 37.300 -28.374 1.00 59.44 292 VAL A CA 1
ATOM 2245 C C . VAL A 1 292 ? 10.347 38.745 -27.939 1.00 59.44 292 VAL A C 1
ATOM 2247 O O . VAL A 1 292 ? 10.346 39.631 -28.789 1.00 59.44 292 VAL A O 1
ATOM 2250 N N . GLN A 1 293 ? 10.641 38.990 -26.654 1.00 57.47 293 GLN A N 1
ATOM 2251 C CA . GLN A 1 293 ? 10.871 40.342 -26.123 1.00 57.47 293 GLN A CA 1
ATOM 2252 C C . GLN A 1 293 ? 12.354 40.719 -25.976 1.00 57.47 293 GLN A C 1
ATOM 2254 O O . GLN A 1 293 ? 12.695 41.886 -26.153 1.00 57.47 293 GLN A O 1
ATOM 2259 N N . SER A 1 294 ? 13.238 39.754 -25.696 1.00 60.38 294 SER A N 1
ATOM 2260 C CA . SER A 1 294 ? 14.619 40.037 -25.246 1.00 60.38 294 SER A CA 1
ATOM 2261 C C . SER A 1 294 ? 15.729 39.538 -26.184 1.00 60.38 294 SER A C 1
ATOM 2263 O O . SER A 1 294 ? 16.908 39.641 -25.851 1.00 60.38 294 SER A O 1
ATOM 2265 N N . GLY A 1 295 ? 15.389 39.004 -27.361 1.00 67.44 295 GLY A N 1
ATOM 2266 C CA . GLY A 1 295 ? 16.374 38.489 -28.320 1.00 67.44 295 GLY A CA 1
ATOM 2267 C C . GLY A 1 295 ? 16.854 37.063 -28.012 1.00 67.44 295 GLY A C 1
ATOM 2268 O O . GLY A 1 295 ? 16.148 36.277 -27.379 1.00 67.44 295 GLY A O 1
ATOM 2269 N N . GLN A 1 296 ? 18.028 36.690 -28.534 1.00 68.06 296 GLN A N 1
ATOM 2270 C CA . GLN A 1 296 ? 18.617 35.352 -28.374 1.00 68.06 296 GLN A CA 1
ATOM 2271 C C . GLN A 1 296 ? 19.660 35.337 -27.252 1.00 68.06 296 GLN A C 1
ATOM 2273 O O . GLN A 1 296 ? 20.577 36.156 -27.248 1.00 68.06 296 GLN A O 1
ATOM 2278 N N . THR A 1 297 ? 19.570 34.362 -26.350 1.00 75.31 297 THR A N 1
ATOM 2279 C CA . THR A 1 297 ? 20.589 34.076 -25.334 1.00 75.31 297 THR A CA 1
ATOM 2280 C C . THR A 1 297 ? 21.033 32.618 -25.421 1.00 75.31 297 THR A C 1
ATOM 2282 O O . THR A 1 297 ? 20.241 31.716 -25.688 1.00 75.31 297 THR A O 1
ATOM 2285 N N . THR A 1 298 ? 22.324 32.356 -25.233 1.00 74.25 298 THR A N 1
ATOM 2286 C CA . THR A 1 298 ? 22.858 30.988 -25.272 1.00 74.25 298 THR A CA 1
ATOM 2287 C C . THR A 1 298 ? 22.545 30.265 -23.966 1.00 74.25 298 THR A C 1
ATOM 2289 O O . THR A 1 298 ? 22.971 30.713 -22.906 1.00 74.25 298 THR A O 1
ATOM 2292 N N . ILE A 1 299 ? 21.837 29.135 -24.050 1.00 71.38 299 ILE A N 1
ATOM 2293 C CA . ILE A 1 299 ? 21.582 28.227 -22.918 1.00 71.38 299 ILE A CA 1
ATOM 2294 C C . ILE A 1 299 ? 22.782 27.301 -22.729 1.00 71.38 299 ILE A C 1
ATOM 2296 O O . ILE A 1 299 ? 23.266 27.109 -21.619 1.00 71.38 299 ILE A O 1
ATOM 2300 N N . ALA A 1 300 ? 23.258 26.718 -23.830 1.00 69.75 300 ALA A N 1
ATOM 2301 C CA . ALA A 1 300 ? 24.384 25.799 -23.840 1.00 69.75 300 ALA A CA 1
ATOM 2302 C C . ALA A 1 300 ? 25.111 25.868 -25.185 1.00 69.75 300 ALA A C 1
ATOM 2304 O O . ALA A 1 300 ? 24.495 26.066 -26.231 1.00 69.75 300 ALA A O 1
ATOM 2305 N N . ALA A 1 301 ? 26.423 25.665 -25.174 1.00 66.62 301 ALA A N 1
ATOM 2306 C CA . ALA A 1 301 ? 27.229 25.505 -26.377 1.00 66.62 301 ALA A CA 1
ATOM 2307 C C . ALA A 1 301 ? 28.123 24.280 -26.196 1.00 66.62 301 ALA A C 1
ATOM 2309 O O . ALA A 1 301 ? 28.667 24.071 -25.108 1.00 66.62 301 ALA A O 1
ATOM 2310 N N . THR A 1 302 ? 28.273 23.457 -27.234 1.00 65.81 302 THR A N 1
ATOM 2311 C CA . THR A 1 302 ? 29.269 22.382 -27.178 1.00 65.81 302 THR A CA 1
ATOM 2312 C C . THR A 1 302 ? 30.673 22.967 -27.251 1.00 65.81 302 THR A C 1
ATOM 2314 O O . THR A 1 302 ? 30.885 24.051 -27.796 1.00 65.81 302 THR A O 1
ATOM 2317 N N . LYS A 1 303 ? 31.673 22.217 -26.776 1.00 65.25 303 LYS A N 1
ATOM 2318 C CA . LYS A 1 303 ? 33.041 22.465 -27.241 1.00 65.25 303 LYS A CA 1
ATOM 2319 C C . LYS A 1 303 ? 33.079 22.273 -28.767 1.00 65.25 303 LYS A C 1
ATOM 2321 O O . LYS A 1 303 ? 32.387 21.373 -29.256 1.00 65.25 303 LYS A O 1
ATOM 2326 N N . PRO A 1 304 ? 33.839 23.090 -29.513 1.00 58.84 304 PRO A N 1
ATOM 2327 C CA . PRO A 1 304 ? 33.950 22.912 -30.952 1.00 58.84 304 PRO A CA 1
ATOM 2328 C C . PRO A 1 304 ? 34.512 21.520 -31.247 1.00 58.84 304 PRO A C 1
ATOM 2330 O O . PRO A 1 304 ? 35.501 21.109 -30.633 1.00 58.84 304 PRO A O 1
ATOM 2333 N N . ILE A 1 305 ? 33.880 20.778 -32.156 1.00 59.78 305 ILE A N 1
ATOM 2334 C CA . ILE A 1 305 ? 34.466 19.527 -32.641 1.00 59.78 305 ILE A CA 1
ATOM 2335 C C . ILE A 1 305 ? 35.507 19.909 -33.695 1.00 59.78 305 ILE A C 1
ATOM 2337 O O . ILE A 1 305 ? 35.169 20.400 -34.773 1.00 59.78 305 ILE A O 1
ATOM 2341 N N . ILE A 1 306 ? 36.779 19.701 -33.359 1.00 56.25 306 ILE A N 1
ATOM 2342 C CA . ILE A 1 306 ? 37.916 19.993 -34.236 1.00 56.25 306 ILE A CA 1
ATOM 2343 C C . ILE A 1 306 ? 38.171 18.754 -35.102 1.00 56.25 306 ILE A C 1
ATOM 2345 O O . ILE A 1 306 ? 38.503 17.687 -34.581 1.00 56.25 306 ILE A O 1
ATOM 2349 N N . GLY A 1 307 ? 38.006 18.866 -36.422 1.00 58.53 307 GLY A N 1
ATOM 2350 C CA . GLY A 1 307 ? 38.273 17.753 -37.336 1.00 58.53 307 GLY A CA 1
ATOM 2351 C C . GLY A 1 307 ? 37.840 17.987 -38.783 1.00 58.53 307 GLY A C 1
ATOM 2352 O O . GLY A 1 307 ? 37.068 18.888 -39.089 1.00 58.53 307 GLY A O 1
ATOM 2353 N N . THR A 1 308 ? 38.346 17.158 -39.699 1.00 56.84 308 THR A N 1
ATOM 2354 C CA . THR A 1 308 ? 37.952 17.187 -41.115 1.00 56.84 308 THR A CA 1
ATOM 2355 C C . THR A 1 308 ? 36.600 16.495 -41.303 1.00 56.84 308 THR A C 1
ATOM 2357 O O . THR A 1 308 ? 36.472 15.283 -41.094 1.00 56.84 308 THR A O 1
ATOM 2360 N N . TYR A 1 309 ? 35.590 17.249 -41.734 1.00 59.94 309 TYR A N 1
ATOM 2361 C CA . TYR A 1 309 ? 34.235 16.742 -41.947 1.00 59.94 309 TYR A CA 1
ATOM 2362 C C . TYR A 1 309 ? 34.125 16.039 -43.306 1.00 59.94 309 TYR A C 1
ATOM 2364 O O . TYR A 1 309 ? 33.842 16.655 -44.334 1.00 59.94 309 TYR A O 1
ATOM 2372 N N . ALA A 1 310 ? 34.381 14.730 -43.315 1.00 58.94 310 ALA A N 1
ATOM 2373 C CA . ALA A 1 310 ? 34.206 13.892 -44.500 1.00 58.94 310 ALA A CA 1
ATOM 2374 C C . ALA A 1 310 ? 32.731 13.499 -44.699 1.00 58.94 310 ALA A C 1
ATOM 2376 O O . ALA A 1 310 ? 32.017 13.233 -43.729 1.00 58.94 310 ALA A O 1
ATOM 2377 N N . ALA A 1 311 ? 32.303 13.421 -45.963 1.00 56.84 311 ALA A N 1
ATOM 2378 C CA . ALA A 1 311 ? 30.961 12.982 -46.338 1.00 56.84 311 ALA A CA 1
ATOM 2379 C C . ALA A 1 311 ? 30.626 11.609 -45.729 1.00 56.84 311 ALA A C 1
ATOM 2381 O O . ALA A 1 311 ? 31.470 10.710 -45.703 1.00 56.84 311 ALA A O 1
ATOM 2382 N N . GLY A 1 312 ? 29.394 11.450 -45.236 1.00 58.34 312 GLY A N 1
ATOM 2383 C CA . GLY A 1 312 ? 28.904 10.179 -44.688 1.00 58.34 312 GLY A CA 1
ATOM 2384 C C . GLY A 1 312 ? 29.337 9.877 -43.249 1.00 58.34 312 GLY A C 1
ATOM 2385 O O . GLY A 1 312 ? 29.052 8.790 -42.747 1.00 58.34 312 GLY A O 1
ATOM 2386 N N . LYS A 1 313 ? 30.000 10.815 -42.557 1.00 60.16 313 LYS A N 1
ATOM 2387 C CA . LYS A 1 313 ? 30.310 10.688 -41.124 1.00 60.16 313 LYS A CA 1
ATOM 2388 C C . LYS A 1 313 ? 29.259 11.384 -40.256 1.00 60.16 313 LYS A C 1
ATOM 2390 O O . LYS A 1 313 ? 28.750 12.450 -40.598 1.00 60.16 313 LYS A O 1
ATOM 2395 N N . SER A 1 314 ? 28.960 10.765 -39.115 1.00 58.06 314 SER A N 1
ATOM 2396 C CA . SER A 1 314 ? 28.080 11.319 -38.081 1.00 58.06 314 SER A CA 1
ATOM 2397 C C . SER A 1 314 ? 28.934 11.855 -36.940 1.00 58.06 314 SER A C 1
ATOM 2399 O O . SER A 1 314 ? 29.805 11.143 -36.442 1.00 58.06 314 SER A O 1
ATOM 2401 N N . PHE A 1 315 ? 28.680 13.090 -36.525 1.00 63.56 315 PHE A N 1
ATOM 2402 C CA . PHE A 1 315 ? 29.412 13.758 -35.455 1.00 63.56 315 PHE A CA 1
ATOM 2403 C C . PHE A 1 315 ? 28.461 13.967 -34.271 1.00 63.56 315 PHE A C 1
ATOM 2405 O O . PHE A 1 315 ? 27.529 14.770 -34.381 1.00 63.56 315 PHE A O 1
ATOM 2412 N N . PRO A 1 316 ? 28.625 13.212 -33.170 1.00 61.75 316 PRO A N 1
ATOM 2413 C CA . PRO A 1 316 ? 27.776 13.360 -31.999 1.00 61.75 316 PRO A CA 1
ATOM 2414 C C . PRO A 1 316 ? 28.172 14.610 -31.205 1.00 61.75 316 PRO A C 1
ATOM 2416 O O . PRO A 1 316 ? 29.324 14.786 -30.819 1.00 61.75 316 PRO A O 1
ATOM 2419 N N . PHE A 1 317 ? 27.183 15.444 -30.922 1.00 64.06 317 PHE A N 1
ATOM 2420 C CA . PHE A 1 317 ? 27.224 16.557 -29.988 1.00 64.06 317 PHE A CA 1
ATOM 2421 C C . PHE A 1 317 ? 26.451 16.142 -28.737 1.00 64.06 317 PHE A C 1
ATOM 2423 O O . PHE A 1 317 ? 25.227 16.007 -28.750 1.00 64.06 317 PHE A O 1
ATOM 2430 N N . ILE A 1 318 ? 27.171 15.898 -27.649 1.00 60.91 318 ILE A N 1
ATOM 2431 C CA . ILE A 1 318 ? 26.556 15.590 -26.358 1.00 60.91 318 ILE A CA 1
ATOM 2432 C C . ILE A 1 318 ? 26.507 16.888 -25.561 1.00 60.91 318 ILE A C 1
ATOM 2434 O O . ILE A 1 318 ? 27.541 17.528 -25.362 1.00 60.91 318 ILE A O 1
ATOM 2438 N N . TYR A 1 319 ? 25.308 17.278 -25.132 1.00 63.34 319 TYR A N 1
ATOM 2439 C CA . TYR A 1 319 ? 25.139 18.332 -24.144 1.00 63.34 319 TYR A CA 1
ATOM 2440 C C . TYR A 1 319 ? 24.954 17.696 -22.776 1.00 63.34 319 TYR A C 1
ATOM 2442 O O . TYR A 1 319 ? 24.005 16.946 -22.567 1.00 63.34 319 TYR A O 1
ATOM 2450 N N . ASP A 1 320 ? 25.817 18.059 -21.833 1.00 59.91 320 ASP A N 1
ATOM 2451 C CA . ASP A 1 320 ? 25.647 17.732 -20.412 1.00 59.91 320 ASP A CA 1
ATOM 2452 C C . ASP A 1 320 ? 24.778 18.785 -19.701 1.00 59.91 320 ASP A C 1
ATOM 2454 O O . ASP A 1 320 ? 25.006 19.122 -18.542 1.00 59.91 320 ASP A O 1
ATOM 2458 N N . VAL A 1 321 ? 23.815 19.370 -20.419 1.00 62.09 321 VAL A N 1
ATOM 2459 C CA . VAL A 1 321 ? 22.909 20.384 -19.875 1.00 62.09 321 VAL A CA 1
ATOM 2460 C C . VAL A 1 321 ? 21.501 19.822 -19.889 1.00 62.09 321 VAL A C 1
ATOM 2462 O O . VAL A 1 321 ? 20.942 19.548 -20.953 1.00 62.09 321 VAL A O 1
ATOM 2465 N N . ASP A 1 322 ? 20.939 19.676 -18.695 1.00 64.06 322 ASP A N 1
ATOM 2466 C CA . ASP A 1 322 ? 19.536 19.334 -18.519 1.00 64.06 322 ASP A CA 1
ATOM 2467 C C . ASP A 1 322 ? 18.691 20.537 -18.944 1.00 64.06 322 ASP A C 1
ATOM 2469 O O . ASP A 1 322 ? 18.813 21.637 -18.398 1.00 64.06 322 ASP A O 1
ATOM 2473 N N . ILE A 1 323 ? 17.836 20.340 -19.948 1.00 64.62 323 ILE A N 1
ATOM 2474 C CA . ILE A 1 323 ? 16.871 21.360 -20.356 1.00 64.62 323 ILE A CA 1
ATOM 2475 C C . ILE A 1 323 ? 15.620 21.148 -19.507 1.00 64.62 323 ILE A C 1
ATOM 2477 O O . ILE A 1 323 ? 14.978 20.099 -19.593 1.00 64.62 323 ILE A O 1
ATOM 2481 N N . ASP A 1 324 ? 15.277 22.134 -18.674 1.00 64.75 324 ASP A N 1
ATOM 2482 C CA . ASP A 1 324 ? 14.084 22.082 -17.833 1.00 64.75 324 ASP A CA 1
ATOM 2483 C C . ASP A 1 324 ? 13.209 23.340 -17.909 1.00 64.75 324 ASP A C 1
ATOM 2485 O O . ASP A 1 324 ? 13.529 24.344 -18.553 1.00 64.75 324 ASP A O 1
ATOM 2489 N N . LYS A 1 325 ? 12.059 23.271 -17.229 1.00 60.75 325 LYS A N 1
ATOM 2490 C CA . LYS A 1 325 ? 11.066 24.349 -17.187 1.00 60.75 325 LYS A CA 1
ATOM 2491 C C . LYS A 1 325 ? 11.618 25.685 -16.677 1.00 60.75 325 LYS A C 1
ATOM 2493 O O . LYS A 1 325 ? 11.104 26.722 -17.078 1.00 60.75 325 LYS A O 1
ATOM 2498 N N . SER A 1 326 ? 12.648 25.686 -15.827 1.00 62.72 326 SER A N 1
ATOM 2499 C CA . SER A 1 326 ? 13.250 26.922 -15.308 1.00 62.72 326 SER A CA 1
ATOM 2500 C C . SER A 1 326 ? 14.031 27.687 -16.379 1.00 62.72 326 SER A C 1
ATOM 2502 O O . SER A 1 326 ? 14.234 28.891 -16.252 1.00 62.72 326 SER A O 1
ATOM 2504 N N . ILE A 1 327 ? 14.409 27.008 -17.466 1.00 63.41 327 ILE A N 1
ATOM 2505 C CA . ILE A 1 327 ? 15.176 27.587 -18.567 1.00 63.41 327 ILE A CA 1
ATOM 2506 C C . ILE A 1 327 ? 14.244 28.173 -19.644 1.00 63.41 327 ILE A C 1
ATOM 2508 O O . ILE A 1 327 ? 14.552 29.225 -20.204 1.00 63.41 327 ILE A O 1
ATOM 2512 N N . VAL A 1 328 ? 13.092 27.547 -19.925 1.00 58.12 328 VAL A N 1
ATOM 2513 C CA . VAL A 1 328 ? 12.325 27.791 -21.173 1.00 58.12 328 VAL A CA 1
ATOM 2514 C C . VAL A 1 328 ? 10.945 28.452 -20.974 1.00 58.12 328 VAL A C 1
ATOM 2516 O O . VAL A 1 328 ? 10.322 28.822 -21.957 1.00 58.12 328 VAL A O 1
ATOM 2519 N N . TRP A 1 329 ? 10.437 28.639 -19.750 1.00 55.25 329 TRP A N 1
ATOM 2520 C CA . TRP A 1 329 ? 9.019 29.006 -19.545 1.00 55.25 329 TRP A CA 1
ATOM 2521 C C . TRP A 1 329 ? 8.749 30.471 -19.159 1.00 55.25 329 TRP A C 1
ATOM 2523 O O . TRP A 1 329 ? 8.148 30.744 -18.120 1.00 55.25 329 TRP A O 1
ATOM 2533 N N . GLU A 1 330 ? 9.075 31.414 -20.042 1.00 55.03 330 GLU A N 1
ATOM 2534 C CA . GLU A 1 330 ? 8.205 32.592 -20.196 1.00 55.03 330 GLU A CA 1
ATOM 2535 C C . GLU A 1 330 ? 7.283 32.334 -21.395 1.00 55.03 330 GLU A C 1
ATOM 2537 O O . GLU A 1 330 ? 7.659 31.636 -22.334 1.00 55.03 330 GLU A O 1
ATOM 2542 N N . THR A 1 331 ? 6.048 32.836 -21.366 1.00 54.00 331 THR A N 1
ATOM 2543 C CA . THR A 1 331 ? 4.937 32.477 -22.279 1.00 54.00 331 THR A CA 1
ATOM 2544 C C . THR A 1 331 ? 5.188 32.716 -23.778 1.00 54.00 331 THR A C 1
ATOM 2546 O O . THR A 1 331 ? 4.321 32.406 -24.595 1.00 54.00 331 THR A O 1
ATOM 2549 N N . ALA A 1 332 ? 6.360 33.228 -24.156 1.00 58.91 332 ALA A N 1
ATOM 2550 C CA . ALA A 1 332 ? 6.786 33.467 -25.530 1.00 58.91 332 ALA A CA 1
ATOM 2551 C C . ALA A 1 332 ? 8.221 32.980 -25.835 1.00 58.91 332 ALA A C 1
ATOM 2553 O O . ALA A 1 332 ? 8.757 33.291 -26.899 1.00 58.91 332 ALA A O 1
ATOM 2554 N N . ASP A 1 333 ? 8.855 32.239 -24.927 1.00 59.50 333 ASP A N 1
ATOM 2555 C CA . ASP A 1 333 ? 10.218 31.749 -25.114 1.00 59.50 333 ASP A CA 1
ATOM 2556 C C . ASP A 1 333 ? 10.239 30.389 -25.821 1.00 59.50 333 ASP A C 1
ATOM 2558 O O . ASP A 1 333 ? 9.356 29.547 -25.646 1.00 59.50 333 ASP A O 1
ATOM 2562 N N . TYR A 1 334 ? 11.279 30.154 -26.619 1.00 61.69 334 TYR A N 1
ATOM 2563 C CA . TYR A 1 334 ? 11.504 28.861 -27.252 1.00 61.69 334 TYR A CA 1
ATOM 2564 C C . TYR A 1 334 ? 12.974 28.472 -27.333 1.00 61.69 334 TYR A C 1
ATOM 2566 O O . TYR A 1 334 ? 13.866 29.320 -27.398 1.00 61.69 334 TYR A O 1
ATOM 2574 N N . VAL A 1 335 ? 13.223 27.160 -27.366 1.00 63.75 335 VAL A N 1
ATOM 2575 C CA . VAL A 1 335 ? 14.552 26.613 -27.654 1.00 63.75 335 VAL A CA 1
ATOM 2576 C C . VAL A 1 335 ? 14.762 26.594 -29.164 1.00 63.75 335 VAL A C 1
ATOM 2578 O O . VAL A 1 335 ? 13.931 26.079 -29.913 1.00 63.75 335 VAL A O 1
ATOM 2581 N N . SER A 1 336 ? 15.885 27.152 -29.607 1.00 64.38 336 SER A N 1
ATOM 2582 C CA . SER A 1 336 ? 16.352 27.100 -30.991 1.00 64.38 336 SER A CA 1
ATOM 2583 C C . SER A 1 336 ? 17.766 26.531 -31.056 1.00 64.38 336 SER A C 1
ATOM 2585 O O . SER A 1 336 ? 18.538 26.639 -30.103 1.00 64.38 336 SER A O 1
ATOM 2587 N N . PHE A 1 337 ? 18.098 25.908 -32.183 1.00 65.88 337 PHE A N 1
ATOM 2588 C CA . PHE A 1 337 ? 19.410 25.319 -32.432 1.00 65.88 337 PHE A CA 1
ATOM 2589 C C . PHE A 1 337 ? 20.106 26.094 -33.544 1.00 65.88 337 PHE A C 1
ATOM 2591 O O . PHE A 1 337 ? 19.504 26.343 -34.590 1.00 65.88 337 PHE A O 1
ATOM 2598 N N . GLY A 1 338 ? 21.357 26.486 -33.309 1.00 62.50 338 GLY A N 1
ATOM 2599 C CA . GLY A 1 338 ? 22.159 27.245 -34.266 1.00 62.50 338 GLY A CA 1
ATOM 2600 C C . GLY A 1 338 ? 23.539 26.631 -34.455 1.00 62.50 338 GLY A C 1
ATOM 2601 O O . GLY A 1 338 ? 24.123 26.102 -33.509 1.00 62.50 338 GLY A O 1
ATOM 2602 N N . PHE A 1 339 ? 24.071 26.729 -35.670 1.00 63.28 339 PHE A N 1
ATOM 2603 C CA . PHE A 1 339 ? 25.462 26.396 -35.967 1.00 63.28 339 PHE A CA 1
ATOM 2604 C C . PHE A 1 339 ? 26.247 27.682 -36.201 1.00 63.28 339 PHE A C 1
ATOM 2606 O O . PHE A 1 339 ? 25.786 28.562 -36.929 1.00 63.28 339 PHE A O 1
ATOM 2613 N N . LEU A 1 340 ? 27.440 27.777 -35.616 1.00 62.47 340 LEU A N 1
ATOM 2614 C CA . LEU A 1 340 ? 28.418 28.790 -36.005 1.00 62.47 340 LEU A CA 1
ATOM 2615 C C . LEU A 1 340 ? 29.557 28.100 -36.747 1.00 62.47 340 LEU A C 1
ATOM 2617 O O . LEU A 1 340 ? 30.220 27.227 -36.186 1.00 62.47 340 LEU A O 1
ATOM 2621 N N . ASN A 1 341 ? 29.783 28.519 -37.990 1.00 59.97 341 ASN A N 1
ATOM 2622 C CA . ASN A 1 341 ? 31.020 28.239 -38.702 1.00 59.97 341 ASN A CA 1
ATOM 2623 C C . ASN A 1 341 ? 31.827 29.545 -38.777 1.00 59.97 341 ASN A C 1
ATOM 2625 O O . ASN A 1 341 ? 31.359 30.503 -39.395 1.00 59.97 341 ASN A O 1
ATOM 2629 N N . PRO A 1 342 ? 33.018 29.619 -38.163 1.00 56.75 342 PRO A N 1
ATOM 2630 C CA . PRO A 1 342 ? 33.837 30.827 -38.188 1.00 56.75 342 PRO A CA 1
ATOM 2631 C C . PRO A 1 342 ? 34.463 31.111 -39.564 1.00 56.75 342 PRO A C 1
ATOM 2633 O O . PRO A 1 342 ? 34.977 32.206 -39.780 1.00 56.75 342 PRO A O 1
ATOM 2636 N N . THR A 1 343 ? 34.431 30.159 -40.503 1.00 55.31 343 THR A N 1
ATOM 2637 C CA . THR A 1 343 ? 35.019 30.317 -41.839 1.00 55.31 343 THR A CA 1
ATOM 2638 C C . THR A 1 343 ? 33.944 30.562 -42.897 1.00 55.31 343 THR A C 1
ATOM 2640 O O . THR A 1 343 ? 33.118 29.706 -43.209 1.00 55.31 343 THR A O 1
ATOM 2643 N N . THR A 1 344 ? 33.959 31.756 -43.483 1.00 50.44 344 THR A N 1
ATOM 2644 C CA . THR A 1 344 ? 33.089 32.177 -44.589 1.00 50.44 344 THR A CA 1
ATOM 2645 C C . THR A 1 344 ? 33.550 31.561 -45.914 1.00 50.44 344 THR A C 1
ATOM 2647 O O . THR A 1 344 ? 33.981 32.256 -46.830 1.00 50.44 344 THR A O 1
ATOM 2650 N N . SER A 1 345 ? 33.496 30.234 -46.042 1.00 48.00 345 SER A N 1
ATOM 2651 C CA . SER A 1 345 ? 33.728 29.596 -47.343 1.00 48.00 345 SER A CA 1
ATOM 2652 C C . SER A 1 345 ? 32.450 29.697 -48.187 1.00 48.00 345 SER A C 1
ATOM 2654 O O . SER A 1 345 ? 31.390 29.222 -47.781 1.00 48.00 345 SER A O 1
ATOM 2656 N N . THR A 1 346 ? 32.555 30.301 -49.369 1.00 49.47 346 THR A N 1
ATOM 2657 C CA . THR A 1 346 ? 31.483 30.556 -50.353 1.00 49.47 346 THR A CA 1
ATOM 2658 C C . THR A 1 346 ? 30.962 29.293 -51.069 1.00 49.47 346 THR A C 1
ATOM 2660 O O . THR A 1 346 ? 30.452 29.363 -52.185 1.00 49.47 346 THR A O 1
ATOM 2663 N N . GLY A 1 347 ? 31.082 28.118 -50.447 1.00 52.44 347 GLY A N 1
ATOM 2664 C CA . GLY A 1 347 ? 30.638 26.840 -51.003 1.00 52.44 347 GLY A CA 1
ATOM 2665 C C . GLY A 1 347 ? 29.142 26.574 -50.808 1.00 52.44 347 GLY A C 1
ATOM 2666 O O . GLY A 1 347 ? 28.548 26.961 -49.805 1.00 52.44 347 GLY A O 1
ATOM 2667 N N . VAL A 1 348 ? 28.531 25.869 -51.766 1.00 46.53 348 VAL A N 1
ATOM 2668 C CA . VAL A 1 348 ? 27.157 25.353 -51.657 1.00 46.53 348 VAL A CA 1
ATOM 2669 C C . VAL A 1 348 ? 27.132 24.244 -50.604 1.00 46.53 348 VAL A C 1
ATOM 2671 O O . VAL A 1 348 ? 27.572 23.124 -50.862 1.00 46.53 348 VAL A O 1
ATOM 2674 N N . TRP A 1 349 ? 26.606 24.550 -49.421 1.00 50.44 349 TRP A N 1
ATOM 2675 C CA . TRP A 1 349 ? 26.358 23.558 -48.379 1.00 50.44 349 TRP A CA 1
ATOM 2676 C C . TRP A 1 349 ? 25.208 22.654 -48.818 1.00 50.44 349 TRP A C 1
ATOM 2678 O O . TRP A 1 349 ? 24.099 23.126 -49.064 1.00 50.44 349 TRP A O 1
ATOM 2688 N N . ARG A 1 350 ? 25.446 21.343 -48.911 1.00 53.25 350 ARG A N 1
ATOM 2689 C CA . ARG A 1 350 ? 24.351 20.374 -49.032 1.00 53.25 350 ARG A CA 1
ATOM 2690 C C . ARG A 1 350 ? 23.965 19.872 -47.641 1.00 53.25 350 ARG A C 1
ATOM 2692 O O . ARG A 1 350 ? 24.740 19.150 -47.018 1.00 53.25 350 ARG A O 1
ATOM 2699 N N . THR A 1 351 ? 22.785 20.315 -47.193 1.00 52.34 351 THR A N 1
ATOM 2700 C CA . THR A 1 351 ? 21.913 19.778 -46.126 1.00 52.34 351 THR A CA 1
ATOM 2701 C C . THR A 1 351 ? 22.613 18.881 -45.086 1.00 52.34 351 THR A C 1
ATOM 2703 O O . THR A 1 351 ? 22.499 17.654 -45.181 1.00 52.34 351 THR A O 1
ATOM 2706 N N . PRO A 1 352 ? 23.313 19.421 -44.070 1.00 54.78 352 PRO A N 1
ATOM 2707 C CA . PRO A 1 352 ? 23.609 18.620 -42.885 1.00 54.78 352 PRO A CA 1
ATOM 2708 C C . PRO A 1 352 ? 22.281 18.188 -42.254 1.00 54.78 352 PRO A C 1
ATOM 2710 O O . PRO A 1 352 ? 21.386 19.020 -42.126 1.00 54.78 352 PRO A O 1
ATOM 2713 N N . SER A 1 353 ? 22.119 16.921 -41.869 1.00 58.88 353 SER A N 1
ATOM 2714 C CA . SER A 1 353 ? 20.953 16.542 -41.066 1.00 58.88 353 SER A CA 1
ATOM 2715 C C . SER A 1 353 ? 21.291 16.627 -39.585 1.00 58.88 353 SER A C 1
ATOM 2717 O O . SER A 1 353 ? 22.338 16.149 -39.145 1.00 58.88 353 SER A O 1
ATOM 2719 N N . LEU A 1 354 ? 20.424 17.280 -38.816 1.00 61.47 354 LEU A N 1
ATOM 2720 C CA . LEU A 1 354 ? 20.509 17.308 -37.359 1.00 61.47 354 LEU A CA 1
ATOM 2721 C C . LEU A 1 354 ? 19.518 16.287 -36.819 1.00 61.47 354 LEU A C 1
ATOM 2723 O O . LEU A 1 354 ? 18.324 16.446 -37.047 1.00 61.47 354 LEU A O 1
ATOM 2727 N N . SER A 1 355 ? 20.029 15.281 -36.116 1.00 61.28 355 SER A N 1
ATOM 2728 C CA . SER A 1 355 ? 19.249 14.341 -35.315 1.00 61.28 355 SER A CA 1
ATOM 2729 C C . SER A 1 355 ? 19.251 14.814 -33.868 1.00 61.28 355 SER A C 1
ATOM 2731 O O . SER A 1 355 ? 20.314 14.843 -33.248 1.00 61.28 355 SER A O 1
ATOM 2733 N N . LEU A 1 356 ? 18.090 15.163 -33.317 1.00 62.16 356 LEU A N 1
ATOM 2734 C CA . LEU A 1 356 ? 17.939 15.416 -31.880 1.00 62.16 356 LEU A CA 1
ATOM 2735 C C . LEU A 1 356 ? 17.428 14.162 -31.176 1.00 62.16 356 LEU A C 1
ATOM 2737 O O . LEU A 1 356 ? 16.520 13.500 -31.673 1.00 62.16 356 LEU A O 1
ATOM 2741 N N . TYR A 1 357 ? 17.995 13.873 -30.013 1.00 61.69 357 TYR A N 1
ATOM 2742 C CA . TYR A 1 357 ? 17.575 12.824 -29.100 1.00 61.69 357 TYR A CA 1
ATOM 2743 C C . TYR A 1 357 ? 17.287 13.465 -27.752 1.00 61.69 357 TYR A C 1
ATOM 2745 O O . TYR A 1 357 ? 18.135 14.157 -27.187 1.00 61.69 357 TYR A O 1
ATOM 2753 N N . PHE A 1 358 ? 16.100 13.196 -27.234 1.00 60.91 358 PHE A N 1
ATOM 2754 C CA . PHE A 1 358 ? 15.684 13.632 -25.915 1.00 60.91 358 PHE A CA 1
ATOM 2755 C C . PHE A 1 358 ? 15.640 12.397 -25.023 1.00 60.91 358 PHE A C 1
ATOM 2757 O O . PHE A 1 358 ? 14.961 11.418 -25.336 1.00 60.91 358 PHE A O 1
ATOM 2764 N N . GLU A 1 359 ? 16.408 12.412 -23.942 1.00 55.53 359 GLU A N 1
ATOM 2765 C CA . GLU A 1 359 ? 16.264 11.429 -22.875 1.00 55.53 359 GLU A CA 1
ATOM 2766 C C . GLU A 1 359 ? 15.437 12.084 -21.782 1.00 55.53 359 GLU A C 1
ATOM 2768 O O . GLU A 1 359 ? 15.921 12.977 -21.095 1.00 55.53 359 GLU A O 1
ATOM 2773 N N . GLU A 1 360 ? 14.174 11.689 -21.678 1.00 51.56 360 GLU A N 1
ATOM 2774 C CA . GLU A 1 360 ? 13.291 12.148 -20.613 1.00 51.56 360 GLU A CA 1
ATOM 2775 C C . GLU A 1 360 ? 13.801 11.602 -19.272 1.00 51.56 360 GLU A C 1
ATOM 2777 O O . GLU A 1 360 ? 13.919 10.386 -19.095 1.00 51.56 360 GLU A O 1
ATOM 2782 N N . GLU A 1 361 ? 14.158 12.504 -18.358 1.00 48.00 361 GLU A N 1
ATOM 2783 C CA . GLU A 1 361 ? 14.414 12.161 -16.961 1.00 48.00 361 GLU A CA 1
ATOM 2784 C C . GLU A 1 361 ? 13.105 12.377 -16.201 1.00 48.00 361 GLU A C 1
ATOM 2786 O O . GLU A 1 361 ? 12.694 13.520 -15.981 1.00 48.00 361 GLU A O 1
ATOM 2791 N N . PHE A 1 362 ? 12.426 11.277 -15.869 1.00 46.78 362 PHE A N 1
ATOM 2792 C CA . PHE A 1 362 ? 11.235 11.284 -15.020 1.00 46.78 362 PHE A CA 1
ATOM 2793 C C . PHE A 1 362 ? 11.596 11.157 -13.545 1.00 46.78 362 PHE A C 1
ATOM 2795 O O . PHE A 1 362 ? 12.320 10.190 -13.203 1.00 46.78 362 PHE A O 1
#

Foldseek 3Di:
DDPPADDDDVVNVVPDDPQWDWDQDPVRHTDTDGVVPPPPPPCPVPPPPDPDDDDDPVRVVVVVVVVVVVVVVVVVVVPDFAADLDCVVCVPPPRHDHDPVSVVVVVCVVPQPLAPEEAEAADQEAEDAPVCQNHAYEYAYQAHHEYEYEFCVVPNDDAFRKYKYAYQHQYKYAYDYVPAAEAEPDHRIHGHGWMWMWGHHDGSYIYIDIDDPPPDQPWDWWKFWADDQDDQDQDWDFGDDDDTPPPDDDWDQDPPAGAGDDQAKWFKKKKWQAAAWPDQFWKKKFWWKAAPPPGIDTPDIADTDGGTRHHGDIDIGGDPDIDDCVNADDPGIHIGMTMGTPDRDNDDGGITIMIMTIRGDD

Sequence (362 aa):
MSTNHNRIKVADLEVNQPDKILTTNSNGELDFTDIKNIKAESYNGLDYTLEGKALDARQGKALKDSLDNLNSNLNEKENTSNKVQDIEINKNSSTAFPSIKSIYDWSKGLFKTWILSIENFSSTAYTLNAENINKRTVFSSSSPVTITIPNDSVISLPIGTKKEFTQKGTGLVTINGTGISFITNIPLTISNGETRILTKTGANEWLIDGFLVNTNRRSFNINFAWHGTYGPSSGVYTPDREAANLNSPVMSVNNSSQGFAVPFRCKLKAAVHAGNALGSSDLTLYVLKKSVQSGQTTIAATKPIIGTYAAGKSFPFIYDVDIDKSIVWETADYVSFGFLNPTTSTGVWRTPSLSLYFEEEF

Organism: Flavobacterium johnsoniae (strain ATCC 17061 / DSM 2064 / JCM 8514 / BCRC 14874 / CCUG 350202 / NBRC 14942 / NCIMB 11054 / UW101) (NCBI:txid376686)

pLDDT: mean 71.27, std 17.84, range [32.44, 98.31]

Radius of gyration: 50.55 Å; chains: 1; bounding box: 88×61×154 Å

Secondary structure (DSSP, 8-state):
--GGG----HHHHHS--TTEEEEE-TTS-EEEEEGGG-------TT---STTPPPPHHHHHHHHHHHHHHHHHHHHHHHSSSEES-HHHHTT-SS-EE-HHHHHHHHHHHT--S--EEEEE-SSEEE--SSSTTEEEEE--SS-EEEE---TTTS-PPTT-EEEEEE-SSSPEEEE-TT-EEE-SS-SEE-TT-EEEEEEEETTEEEEEEE-TTS------EEE----PPPS----B-PPP-----SSS-----TTS--B---S-EEEEEEEE--S--TTSPBEEEEEEEETTTEEEEEEEPPPB-S---TT-EEEEEEEEEE-HHHH-STTEEEEEEEE-SS--------PEEEEEEEE--